Protein 3C6A (pdb70)

Structure (mmCIF, N/CA/C/O backbone):
data_3C6A
#
_entry.id   3C6A
#
_cell.length_a   52.568
_cell.length_b   125.163
_cell.length_c   37.218
_cell.angle_alpha   90.000
_cell.angle_beta   90.000
_cell.angle_gamma   90.000
#
_symmetry.space_group_name_H-M   'P 21 21 2'
#
loop_
_entity.id
_entity.type
_entity.pdbx_description
1 polymer 'Terminase large subunit'
2 non-polymer 'MAGNESIUM ION'
3 water water
#
loop_
_atom_site.group_PDB
_atom_site.id
_atom_site.type_symbol
_atom_site.label_atom_id
_atom_site.label_alt_id
_atom_site.label_comp_id
_atom_site.label_asym_id
_atom_site.label_entity_id
_atom_site.label_seq_id
_atom_site.pdbx_PDB_ins_code
_atom_site.Cartn_x
_atom_site.Cartn_y
_atom_site.Cartn_z
_atom_site.occupancy
_atom_site.B_iso_or_equiv
_atom_site.auth_seq_id
_atom_site.auth_comp_id
_atom_site.auth_asym_id
_atom_site.auth_atom_id
_atom_site.pdbx_PDB_model_num
ATOM 1 N N . GLY A 1 27 ? -50.694 -80.367 -6.819 1.00 51.17 359 GLY A N 1
ATOM 2 C CA . GLY A 1 27 ? -50.127 -81.363 -5.909 1.00 38.73 359 GLY A CA 1
ATOM 3 C C . GLY A 1 27 ? -48.598 -81.358 -5.984 1.00 30.81 359 GLY A C 1
ATOM 4 O O . GLY A 1 27 ? -47.916 -82.389 -6.159 1.00 27.04 359 GLY A O 1
ATOM 5 N N . THR A 1 28 ? -48.023 -80.171 -5.869 1.00 24.67 360 THR A N 1
ATOM 6 C CA . THR A 1 28 ? -46.587 -79.992 -5.815 1.00 19.33 360 THR A CA 1
ATOM 7 C C . THR A 1 28 ? -46.004 -80.390 -4.492 1.00 18.10 360 THR A C 1
ATOM 8 O O . THR A 1 28 ? -46.626 -80.283 -3.428 1.00 19.86 360 THR A O 1
ATOM 12 N N . LEU A 1 29 ? -44.759 -80.873 -4.533 1.00 15.79 361 LEU A N 1
ATOM 13 C CA . LEU A 1 29 ? -44.063 -81.214 -3.290 1.00 14.87 361 LEU A CA 1
ATOM 14 C C . LEU A 1 29 ? -43.996 -80.025 -2.339 1.00 15.43 361 LEU A C 1
ATOM 15 O O . LEU A 1 29 ? -44.264 -80.156 -1.133 1.00 18.22 361 LEU A O 1
ATOM 20 N N . ILE A 1 30 ? -43.585 -78.863 -2.910 1.00 16.10 362 ILE A N 1
ATOM 21 C CA . ILE A 1 30 ? -43.534 -77.629 -2.124 1.00 17.45 362 ILE A CA 1
ATOM 22 C C . ILE A 1 30 ? -44.909 -76.965 -2.202 1.00 18.08 362 ILE A C 1
ATOM 23 O O . ILE A 1 30 ? -45.487 -76.810 -3.292 1.00 21.21 362 ILE A O 1
ATOM 28 N N . ARG A 1 31 ? -45.427 -76.558 -1.038 1.00 19.44 363 ARG A N 1
ATOM 29 C CA . ARG A 1 31 ? -46.770 -75.922 -1.048 1.00 20.95 363 ARG A CA 1
ATOM 30 C C . ARG A 1 31 ? -46.801 -74.622 -1.833 1.00 20.90 363 ARG A C 1
ATOM 31 O O . ARG A 1 31 ? -45.817 -73.879 -1.964 1.00 19.58 363 ARG A O 1
ATOM 39 N N . ALA A 1 32 ? -47.989 -74.344 -2.384 1.00 21.23 364 ALA A N 1
ATOM 40 C CA . ALA A 1 32 ? -48.119 -73.180 -3.275 1.00 23.07 364 ALA A CA 1
ATOM 41 C C . ALA A 1 32 ? -47.671 -71.869 -2.645 1.00 22.30 364 ALA A C 1
ATOM 42 O O . ALA A 1 32 ? -47.032 -71.041 -3.338 1.00 23.53 364 ALA A O 1
ATOM 44 N N . THR A 1 33 ? -48.018 -71.598 -1.374 1.00 24.44 365 THR A N 1
ATOM 45 C CA . THR A 1 33 ? -47.649 -70.268 -0.865 1.00 23.68 365 THR A CA 1
ATOM 46 C C . THR A 1 33 ? -46.141 -70.143 -0.846 1.00 23.31 365 THR A C 1
ATOM 47 O O . THR A 1 33 ? -45.600 -69.093 -1.184 1.00 27.27 365 THR A O 1
ATOM 51 N N . THR A 1 34 ? -45.398 -71.186 -0.511 1.00 19.45 366 THR A N 1
ATOM 52 C CA . THR A 1 34 ? -43.941 -71.119 -0.473 1.00 18.30 366 THR A CA 1
ATOM 53 C C . THR A 1 34 ? -43.384 -70.974 -1.857 1.00 17.07 366 THR A C 1
ATOM 54 O O . THR A 1 34 ? -42.473 -70.179 -2.131 1.00 18.95 366 THR A O 1
ATOM 58 N N . LEU A 1 35 ? -43.956 -71.700 -2.826 1.00 16.98 367 LEU A N 1
ATOM 59 C CA . LEU A 1 35 ? -43.441 -71.624 -4.201 1.00 17.48 367 LEU A CA 1
ATOM 60 C C . LEU A 1 35 ? -43.605 -70.188 -4.687 1.00 17.26 367 LEU A C 1
ATOM 61 O O . LEU A 1 35 ? -42.736 -69.701 -5.408 1.00 19.87 367 LEU A O 1
ATOM 66 N N . SER A 1 36 ? -44.689 -69.544 -4.339 1.00 21.94 368 SER A N 1
ATOM 67 C CA . SER A 1 36 ? -44.973 -68.212 -4.895 1.00 25.58 368 SER A CA 1
ATOM 68 C C . SER A 1 36 ? -43.990 -67.202 -4.382 1.00 22.74 368 SER A C 1
ATOM 69 O O . SER A 1 36 ? -43.729 -66.185 -5.006 1.00 30.43 368 SER A O 1
ATOM 72 N N . ARG A 1 37 ? -43.369 -67.472 -3.230 1.00 21.37 369 ARG A N 1
ATOM 73 C CA . ARG A 1 37 ? -42.426 -66.497 -2.674 1.00 22.27 369 ARG A CA 1
ATOM 74 C C . ARG A 1 37 ? -40.985 -66.734 -3.062 1.00 19.19 369 ARG A C 1
ATOM 75 O O . ARG A 1 37 ? -40.110 -65.927 -2.760 1.00 22.62 369 ARG A O 1
ATOM 83 N N . LEU A 1 38 ? -40.707 -67.860 -3.707 1.00 16.67 370 LEU A N 1
ATOM 84 C CA . LEU A 1 38 ? -39.349 -68.070 -4.216 1.00 16.02 370 LEU A CA 1
ATOM 85 C C . LEU A 1 38 ? -38.975 -66.998 -5.214 1.00 16.30 370 LEU A C 1
ATOM 86 O O . LEU A 1 38 ? -39.817 -66.515 -5.980 1.00 18.58 370 LEU A O 1
ATOM 91 N N . SER A 1 39 ? -37.682 -66.648 -5.165 1.00 14.69 371 SER A N 1
ATOM 92 C CA . SER A 1 39 ? -37.205 -65.625 -6.113 1.00 14.51 371 SER A CA 1
ATOM 93 C C . SER A 1 39 ? -35.748 -65.935 -6.460 1.00 14.42 371 SER A C 1
ATOM 94 O O . SER A 1 39 ? -35.028 -66.568 -5.651 1.00 15.18 371 SER A O 1
ATOM 97 N N . PHE A 1 40 ? -35.354 -65.521 -7.632 1.00 13.76 372 PHE A N 1
ATOM 98 C CA . PHE A 1 40 ? -34.017 -65.835 -8.111 1.00 13.21 372 PHE A CA 1
ATOM 99 C C . PHE A 1 40 ? -33.193 -64.564 -8.339 1.00 13.06 372 PHE A C 1
ATOM 100 O O . PHE A 1 40 ? -33.698 -63.464 -8.594 1.00 16.14 372 PHE A O 1
ATOM 108 N N . ILE A 1 41 ? -31.905 -64.716 -8.227 1.00 12.77 373 ILE A N 1
ATOM 109 C CA . ILE A 1 41 ? -30.907 -63.728 -8.682 1.00 12.75 373 ILE A CA 1
ATOM 110 C C . ILE A 1 41 ? -30.449 -64.172 -10.065 1.00 11.46 373 ILE A C 1
ATOM 111 O O . ILE A 1 41 ? -30.067 -65.335 -10.231 1.00 12.07 373 ILE A O 1
ATOM 116 N N . ASP A 1 42 ? -30.588 -63.320 -11.062 1.00 12.15 374 ASP A N 1
ATOM 117 C CA . ASP A 1 42 ? -30.371 -63.731 -12.439 1.00 12.29 374 ASP A CA 1
ATOM 118 C C . ASP A 1 42 ? -28.913 -63.567 -12.835 1.00 11.35 374 ASP A C 1
ATOM 119 O O . ASP A 1 42 ? -28.479 -62.589 -13.383 1.00 15.90 374 ASP A O 1
ATOM 124 N N . VAL A 1 43 ? -28.138 -64.598 -12.487 1.00 12.68 375 VAL A N 1
ATOM 125 C CA . VAL A 1 43 ? -26.711 -64.581 -12.782 1.00 12.67 375 VAL A CA 1
ATOM 126 C C . VAL A 1 43 ? -26.455 -65.137 -14.187 1.00 12.41 375 VAL A C 1
ATOM 127 O O . VAL A 1 43 ? -27.187 -66.011 -14.653 1.00 13.87 375 VAL A O 1
ATOM 131 N N . VAL A 1 44 ? -25.395 -64.637 -14.807 1.00 13.34 376 VAL A N 1
ATOM 132 C CA . VAL A 1 44 ? -24.903 -65.134 -16.109 1.00 15.99 376 VAL A CA 1
ATOM 133 C C . VAL A 1 44 ? -24.503 -66.581 -15.932 1.00 17.07 376 VAL A C 1
ATOM 134 O O . VAL A 1 44 ? -24.007 -67.003 -14.891 1.00 19.92 376 VAL A O 1
ATOM 138 N N . ASN A 1 45 ? -24.782 -67.348 -16.961 1.00 22.76 377 ASN A N 1
ATOM 139 C CA . ASN A 1 45 ? -24.465 -68.748 -17.146 1.00 22.25 377 ASN A CA 1
ATOM 140 C C . ASN A 1 45 ? -22.993 -68.788 -17.647 1.00 21.05 377 ASN A C 1
ATOM 141 O O . ASN A 1 45 ? -22.629 -68.343 -18.691 1.00 23.13 377 ASN A O 1
ATOM 146 N N . ASP A 1 46 ? -22.009 -69.270 -16.885 1.00 19.83 378 ASP A N 1
ATOM 147 C CA . ASP A 1 46 ? -20.638 -69.503 -17.341 1.00 25.16 378 ASP A CA 1
ATOM 148 C C . ASP A 1 46 ? -20.397 -70.973 -17.758 1.00 21.70 378 ASP A C 1
ATOM 149 O O . ASP A 1 46 ? -19.953 -71.846 -16.987 1.00 20.23 378 ASP A O 1
ATOM 154 N N . ASN A 1 47 ? -20.825 -71.250 -18.972 1.00 20.77 379 ASN A N 1
ATOM 155 C CA . ASN A 1 47 ? -20.736 -72.606 -19.502 1.00 21.11 379 ASN A CA 1
ATOM 156 C C . ASN A 1 47 ? -21.325 -73.657 -18.567 1.00 18.27 379 ASN A C 1
ATOM 157 O O . ASN A 1 47 ? -20.715 -74.714 -18.427 1.00 22.66 379 ASN A O 1
ATOM 162 N N . GLY A 1 48 ? -22.448 -73.324 -17.935 1.00 13.87 380 GLY A N 1
ATOM 163 C CA . GLY A 1 48 ? -23.158 -74.202 -17.051 1.00 13.59 380 GLY A CA 1
ATOM 164 C C . GLY A 1 48 ? -22.995 -73.877 -15.594 1.00 11.02 380 GLY A C 1
ATOM 165 O O . GLY A 1 48 ? -23.742 -74.391 -14.756 1.00 10.89 380 GLY A O 1
ATOM 166 N N . PHE A 1 49 ? -22.028 -73.012 -15.242 1.00 11.31 381 PHE A N 1
ATOM 167 C CA . PHE A 1 49 ? -21.758 -72.714 -13.847 1.00 10.71 381 PHE A CA 1
ATOM 168 C C . PHE A 1 49 ? -22.426 -71.403 -13.458 1.00 10.13 381 PHE A C 1
ATOM 169 O O . PHE A 1 49 ? -22.176 -70.342 -14.091 1.00 12.78 381 PHE A O 1
ATOM 177 N N . TYR A 1 50 ? -23.282 -71.428 -12.456 1.00 9.83 382 TYR A N 1
ATOM 178 C CA . TYR A 1 50 ? -24.032 -70.287 -11.951 1.00 10.82 382 TYR A CA 1
ATOM 179 C C . TYR A 1 50 ? -23.524 -69.991 -10.544 1.00 10.32 382 TYR A C 1
ATOM 180 O O . TYR A 1 50 ? -23.700 -70.835 -9.630 1.00 12.39 382 TYR A O 1
ATOM 189 N N . GLN A 1 51 ? -22.931 -68.831 -10.304 1.00 10.58 383 GLN A N 1
ATOM 190 C CA . GLN A 1 51 ? -22.311 -68.557 -8.992 1.00 10.41 383 GLN A CA 1
ATOM 191 C C . GLN A 1 51 ? -23.035 -67.425 -8.306 1.00 10.24 383 GLN A C 1
ATOM 192 O O . GLN A 1 51 ? -23.127 -66.297 -8.820 1.00 12.02 383 GLN A O 1
ATOM 198 N N . PHE A 1 52 ? -23.588 -67.726 -7.129 1.00 10.38 384 PHE A N 1
ATOM 199 C CA . PHE A 1 52 ? -24.403 -66.753 -6.368 1.00 10.16 384 PHE A CA 1
ATOM 200 C C . PHE A 1 52 ? -23.607 -66.150 -5.233 1.00 10.85 384 PHE A C 1
ATOM 201 O O . PHE A 1 52 ? -23.840 -64.991 -4.890 1.00 13.29 384 PHE A O 1
ATOM 209 N N . GLU A 1 53 ? -22.681 -66.893 -4.643 1.00 11.74 385 GLU A N 1
ATOM 210 C CA . GLU A 1 53 ? -21.785 -66.349 -3.613 1.00 12.48 385 GLU A CA 1
ATOM 211 C C . GLU A 1 53 ? -20.408 -66.963 -3.894 1.00 12.69 385 GLU A C 1
ATOM 212 O O . GLU A 1 53 ? -20.349 -68.195 -4.131 1.00 13.74 385 GLU A O 1
ATOM 218 N N . LYS A 1 54 ? -19.387 -66.155 -3.840 1.00 13.16 386 LYS A N 1
ATOM 219 C CA . LYS A 1 54 ? -18.000 -66.684 -3.863 1.00 14.71 386 LYS A CA 1
ATOM 220 C C . LYS A 1 54 ? -17.728 -67.510 -2.617 1.00 12.85 386 LYS A C 1
ATOM 221 O O . LYS A 1 54 ? -18.323 -67.262 -1.559 1.00 14.48 386 LYS A O 1
ATOM 227 N N . PRO A 1 55 ? -16.768 -68.430 -2.701 1.00 12.78 387 PRO A N 1
ATOM 228 C CA . PRO A 1 55 ? -16.335 -69.135 -1.481 1.00 14.21 387 PRO A CA 1
ATOM 229 C C . PRO A 1 55 ? -15.799 -68.115 -0.478 1.00 14.87 387 PRO A C 1
ATOM 230 O O . PRO A 1 55 ? -15.151 -67.098 -0.874 1.00 16.87 387 PRO A O 1
ATOM 234 N N . LYS A 1 56 ? -16.038 -68.383 0.808 1.00 16.26 388 LYS A N 1
ATOM 235 C CA . LYS A 1 56 ? -15.555 -67.490 1.842 1.00 18.10 388 LYS A CA 1
ATOM 236 C C . LYS A 1 56 ? -14.816 -68.300 2.887 1.00 17.90 388 LYS A C 1
ATOM 237 O O . LYS A 1 56 ? -15.228 -69.419 3.235 1.00 17.07 388 LYS A O 1
ATOM 243 N N . GLU A 1 57 ? -13.739 -67.662 3.384 1.00 24.70 389 GLU A N 1
ATOM 244 C CA . GLU A 1 57 ? -12.948 -68.316 4.417 1.00 23.28 389 GLU A CA 1
ATOM 245 C C . GLU A 1 57 ? -13.778 -68.748 5.617 1.00 21.75 389 GLU A C 1
ATOM 246 O O . GLU A 1 57 ? -14.587 -67.946 6.113 1.00 24.83 389 GLU A O 1
ATOM 252 N N . GLY A 1 58 ? -13.576 -69.940 6.128 1.00 20.91 390 GLY A N 1
ATOM 253 C CA . GLY A 1 58 ? -14.253 -70.384 7.347 1.00 22.41 390 GLY A CA 1
ATOM 254 C C . GLY A 1 58 ? -15.616 -70.968 7.103 1.00 20.49 390 GLY A C 1
ATOM 255 O O . GLY A 1 58 ? -16.196 -71.581 8.020 1.00 30.21 390 GLY A O 1
ATOM 256 N N . ARG A 1 59 ? -16.192 -70.845 5.937 1.00 15.60 391 ARG A N 1
ATOM 257 C CA . ARG A 1 59 ? -17.491 -71.440 5.640 1.00 14.76 391 ARG A CA 1
ATOM 258 C C . ARG A 1 59 ? -17.313 -72.888 5.196 1.00 12.41 391 ARG A C 1
ATOM 259 O O . ARG A 1 59 ? -16.283 -73.249 4.636 1.00 14.31 391 ARG A O 1
ATOM 267 N N . LYS A 1 60 ? -18.323 -73.669 5.457 1.00 11.78 392 LYS A N 1
ATOM 268 C CA . LYS A 1 60 ? -18.346 -75.087 5.127 1.00 12.71 392 LYS A CA 1
ATOM 269 C C . LYS A 1 60 ? -19.490 -75.363 4.148 1.00 10.68 392 LYS A C 1
ATOM 270 O O . LYS A 1 60 ? -20.610 -74.901 4.360 1.00 12.76 392 LYS A O 1
ATOM 276 N N . TYR A 1 61 ? -19.159 -76.129 3.095 1.00 10.14 393 TYR A N 1
ATOM 277 C CA . TYR A 1 61 ? -20.117 -76.355 2.030 1.00 10.02 393 TYR A CA 1
ATOM 278 C C . TYR A 1 61 ? -20.319 -77.865 1.851 1.00 9.75 393 TYR A C 1
ATOM 279 O O . TYR A 1 61 ? -19.568 -78.673 2.386 1.00 10.30 393 TYR A O 1
ATOM 288 N N . VAL A 1 62 ? -21.332 -78.215 1.047 1.00 9.53 394 VAL A N 1
ATOM 289 C CA . VAL A 1 62 ? -21.433 -79.605 0.563 1.00 8.98 394 VAL A CA 1
ATOM 290 C C . VAL A 1 62 ? -21.967 -79.484 -0.863 1.00 8.30 394 VAL A C 1
ATOM 291 O O . VAL A 1 62 ? -22.762 -78.579 -1.174 1.00 9.60 394 VAL A O 1
ATOM 295 N N . ALA A 1 63 ? -21.550 -80.445 -1.696 1.00 8.56 395 ALA A N 1
ATOM 296 C CA . ALA A 1 63 ? -22.069 -80.497 -3.068 1.00 8.29 395 ALA A CA 1
ATOM 297 C C . ALA A 1 63 ? -22.760 -81.814 -3.276 1.00 7.83 395 ALA A C 1
ATOM 298 O O . ALA A 1 63 ? -22.291 -82.873 -2.816 1.00 9.60 395 ALA A O 1
ATOM 300 N N . THR A 1 64 ? -23.876 -81.790 -4.007 1.0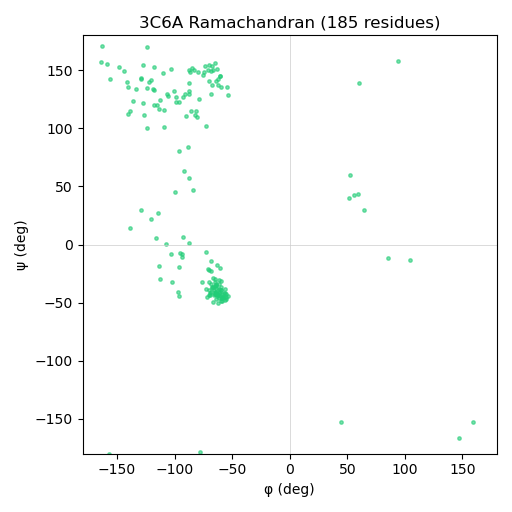0 7.76 396 THR A N 1
ATOM 301 C CA . THR A 1 64 ? -24.598 -83.003 -4.364 1.00 7.78 396 THR A CA 1
ATOM 302 C C . THR A 1 64 ? -24.695 -83.093 -5.864 1.00 7.59 396 THR A C 1
ATOM 303 O O . THR A 1 64 ? -24.905 -82.062 -6.545 1.00 9.25 396 THR A O 1
ATOM 307 N N . LEU A 1 65 ? -24.535 -84.296 -6.408 1.00 8.35 397 LEU A N 1
ATOM 308 C CA . LEU A 1 65 ? -24.474 -84.460 -7.855 1.00 8.59 397 LEU A CA 1
ATOM 309 C C . LEU A 1 65 ? -25.458 -85.507 -8.345 1.00 8.52 397 LEU A C 1
ATOM 310 O O . LEU A 1 65 ? -25.397 -86.678 -7.962 1.00 9.39 397 LEU A O 1
ATOM 315 N N . ASP A 1 66 ? -26.345 -85.047 -9.240 1.00 9.11 398 ASP A N 1
ATOM 316 C CA . ASP A 1 66 ? -27.265 -85.906 -9.979 1.00 10.01 398 ASP A CA 1
ATOM 317 C C . ASP A 1 66 ? -26.808 -85.927 -11.415 1.00 9.86 398 ASP A C 1
ATOM 318 O O . ASP A 1 66 ? -27.051 -84.969 -12.159 1.00 11.85 398 ASP A O 1
ATOM 323 N N . CYS A 1 67 ? -26.121 -86.974 -11.846 1.00 12.54 399 CYS A N 1
ATOM 324 C CA . CYS A 1 67 ? -25.615 -87.072 -13.201 1.00 12.67 399 CYS A CA 1
ATOM 325 C C . CYS A 1 67 ? -26.740 -87.578 -14.121 1.00 14.14 399 CYS A C 1
ATOM 326 O O . CYS A 1 67 ? -27.576 -88.394 -13.749 1.00 16.08 399 CYS A O 1
ATOM 329 N N . SER A 1 68 ? -26.657 -87.144 -15.352 1.00 16.35 400 SER A N 1
ATOM 330 C CA . SER A 1 68 ? -27.535 -87.704 -16.368 1.00 19.05 400 SER A CA 1
ATOM 331 C C . SER A 1 68 ? -27.096 -89.115 -16.668 1.00 18.11 400 SER A C 1
ATOM 332 O O . SER A 1 68 ? -25.936 -89.454 -16.569 1.00 21.06 400 SER A O 1
ATOM 335 N N . GLU A 1 69 ? -28.052 -89.946 -17.045 1.00 22.35 401 GLU A N 1
ATOM 336 C CA . GLU A 1 69 ? -27.628 -91.264 -17.536 1.00 34.67 401 GLU A CA 1
ATOM 337 C C . GLU A 1 69 ? -28.262 -91.508 -18.895 1.00 36.84 401 GLU A C 1
ATOM 338 O O . GLU A 1 69 ? -29.326 -90.991 -19.198 1.00 40.65 401 GLU A O 1
ATOM 344 N N . GLY A 1 70 ? -27.560 -92.351 -19.634 1.00 37.93 402 GLY A N 1
ATOM 345 C CA . GLY A 1 70 ? -27.933 -92.870 -20.901 1.00 35.39 402 GLY A CA 1
ATOM 346 C C . GLY A 1 70 ? -28.489 -91.778 -21.788 1.00 36.20 402 GLY A C 1
ATOM 347 O O . GLY A 1 70 ? -28.197 -90.593 -21.727 1.00 34.20 402 GLY A O 1
ATOM 348 N N . ARG A 1 71 ? -29.359 -92.210 -22.698 1.00 33.01 403 ARG A N 1
ATOM 349 C CA . ARG A 1 71 ? -29.918 -91.306 -23.669 1.00 23.99 403 ARG A CA 1
ATOM 350 C C . ARG A 1 71 ? -31.172 -90.583 -23.192 1.00 27.37 403 ARG A C 1
ATOM 351 O O . ARG A 1 71 ? -32.101 -91.176 -22.599 1.00 30.43 403 ARG A O 1
ATOM 359 N N . GLY A 1 72 ? -31.286 -89.294 -23.498 1.00 25.77 404 GLY A N 1
ATOM 360 C CA . GLY A 1 72 ? -32.528 -88.592 -23.196 1.00 24.55 404 GLY A CA 1
ATOM 361 C C . GLY A 1 72 ? -32.188 -87.157 -22.853 1.00 32.13 404 GLY A C 1
ATOM 362 O O . GLY A 1 72 ? -31.107 -86.619 -23.030 1.00 31.14 404 GLY A O 1
ATOM 363 N N . GLN A 1 73 ? -33.240 -86.582 -22.308 1.00 35.74 405 GLN A N 1
ATOM 364 C CA . GLN A 1 73 ? -33.285 -85.153 -22.160 1.00 40.87 405 GLN A CA 1
ATOM 365 C C . GLN A 1 73 ? -32.937 -84.768 -20.773 1.00 34.29 405 GLN A C 1
ATOM 366 O O . GLN A 1 73 ? -33.564 -83.914 -20.126 1.00 52.01 405 GLN A O 1
ATOM 372 N N . ASP A 1 74 ? -31.863 -85.344 -20.151 1.00 24.56 406 ASP A N 1
ATOM 373 C CA A ASP A 1 74 ? -31.630 -84.875 -18.803 0.80 19.97 406 ASP A CA 1
ATOM 374 C CA B ASP A 1 74 ? -31.669 -84.784 -18.813 0.20 20.14 406 ASP A CA 1
ATOM 375 C C . ASP A 1 74 ? -30.293 -84.153 -18.730 1.00 17.00 406 ASP A C 1
ATOM 376 O O . ASP A 1 74 ? -29.415 -84.287 -19.547 1.00 24.22 406 ASP A O 1
ATOM 385 N N . TYR A 1 75 ? -30.138 -83.361 -17.661 1.00 14.71 407 TYR A N 1
ATOM 386 C CA . TYR A 1 75 ? -28.953 -82.571 -17.362 1.00 13.73 407 TYR A CA 1
ATOM 387 C C . TYR A 1 75 ? -28.196 -83.118 -16.161 1.00 12.88 407 TYR A C 1
ATOM 388 O O . TYR A 1 75 ? -28.822 -83.605 -15.206 1.00 16.78 407 TYR A O 1
ATOM 397 N N . HIS A 1 76 ? -26.851 -82.970 -16.176 1.00 11.32 408 HIS A N 1
ATOM 398 C CA . HIS A 1 76 ? -26.101 -83.087 -14.932 1.00 11.05 408 HIS A CA 1
ATOM 399 C C . HIS A 1 76 ? -26.400 -81.888 -14.040 1.00 9.95 408 HIS A C 1
ATOM 400 O O . HIS A 1 76 ? -26.526 -80.769 -14.542 1.00 11.31 408 HIS A O 1
ATOM 407 N N . ALA A 1 77 ? -26.534 -82.128 -12.734 1.00 9.70 409 ALA A N 1
ATOM 408 C CA . ALA A 1 77 ? -26.853 -81.023 -11.795 1.00 8.90 409 ALA A CA 1
ATOM 409 C C . ALA A 1 77 ? -26.015 -81.197 -10.534 1.00 8.49 409 ALA A C 1
ATOM 410 O O . ALA A 1 77 ? -26.219 -82.168 -9.778 1.00 10.42 409 ALA A O 1
ATOM 412 N N . LEU A 1 78 ? -25.116 -80.234 -10.316 1.00 8.31 410 LEU A N 1
ATOM 413 C CA . LEU A 1 78 ? -24.304 -80.165 -9.098 1.00 8.69 410 LEU A CA 1
ATOM 414 C C . LEU A 1 78 ? -24.790 -78.993 -8.285 1.00 9.11 410 LEU A C 1
ATOM 415 O O . LEU A 1 78 ? -24.729 -77.836 -8.745 1.00 12.01 410 LEU A O 1
ATOM 420 N N . GLN A 1 79 ? -25.329 -79.242 -7.113 1.00 8.32 411 GLN A N 1
ATOM 421 C CA . GLN A 1 79 ? -25.784 -78.168 -6.213 1.00 8.32 411 GLN A CA 1
ATOM 422 C C . GLN A 1 79 ? -24.721 -77.955 -5.144 1.00 8.10 411 GLN A C 1
ATOM 423 O O . GLN A 1 79 ? -24.251 -78.948 -4.540 1.00 9.85 411 GLN A O 1
ATOM 429 N N . ILE A 1 80 ? -24.334 -76.711 -4.903 1.00 7.89 412 ILE A N 1
ATOM 430 C CA . ILE A 1 80 ? -23.335 -76.429 -3.845 1.00 8.40 412 ILE A CA 1
ATOM 431 C C . ILE A 1 80 ? -24.023 -75.548 -2.808 1.00 8.27 412 ILE A C 1
ATOM 432 O O . ILE A 1 80 ? -24.515 -74.452 -3.107 1.00 8.70 412 ILE A O 1
ATOM 437 N N . ILE A 1 81 ? -24.072 -76.073 -1.588 1.00 8.40 413 ILE A N 1
ATOM 438 C CA . ILE A 1 81 ? -24.826 -75.488 -0.485 1.00 9.28 413 ILE A CA 1
ATOM 439 C C . ILE A 1 81 ? -23.891 -75.098 0.636 1.00 8.73 413 ILE A C 1
ATOM 440 O O . ILE A 1 81 ? -23.049 -75.909 1.059 1.00 9.82 413 ILE A O 1
ATOM 445 N N . ASP A 1 82 ? -24.043 -73.877 1.165 1.00 9.68 414 ASP A N 1
ATOM 446 C CA . ASP A 1 82 ? -23.344 -73.455 2.373 1.00 10.02 414 ASP A CA 1
ATOM 447 C C . ASP A 1 82 ? -24.101 -73.993 3.601 1.00 9.72 414 ASP A C 1
ATOM 448 O O . ASP A 1 82 ? -25.260 -73.584 3.802 1.00 10.94 414 ASP A O 1
ATOM 453 N N . ILE A 1 83 ? -23.435 -74.869 4.320 1.00 10.21 415 ILE A N 1
ATOM 454 C CA . ILE A 1 83 ? -24.051 -75.542 5.486 1.00 10.72 415 ILE A CA 1
ATOM 455 C C . ILE A 1 83 ? -23.336 -75.116 6.776 1.00 10.76 415 ILE A C 1
ATOM 456 O O . ILE A 1 83 ? -23.376 -75.794 7.795 1.00 12.71 415 ILE A O 1
ATOM 461 N N . THR A 1 84 ? -22.753 -73.924 6.772 1.00 11.48 416 THR A N 1
ATOM 462 C CA . THR A 1 84 ? -22.078 -73.441 7.988 1.00 12.62 416 THR A CA 1
ATOM 463 C C . THR A 1 84 ? -23.070 -73.254 9.113 1.00 13.00 416 THR A C 1
ATOM 464 O O . THR A 1 84 ? -22.765 -73.592 10.257 1.00 15.65 416 THR A O 1
ATOM 468 N N . GLU A 1 85 ? -24.237 -72.696 8.809 1.00 14.39 417 GLU A N 1
ATOM 469 C CA . GLU A 1 85 ? -25.264 -72.469 9.854 1.00 15.53 417 GLU A CA 1
ATOM 470 C C . GLU A 1 85 ? -26.587 -72.231 9.125 1.00 14.45 417 GLU A C 1
ATOM 471 O O . GLU A 1 85 ? -26.624 -72.092 7.901 1.00 18.29 417 GLU A O 1
ATOM 477 N N . PHE A 1 86 ? -27.695 -72.194 9.851 1.00 16.80 418 PHE A N 1
ATOM 478 C CA . PHE A 1 86 ? -28.971 -71.899 9.196 1.00 17.00 418 PHE A CA 1
ATOM 479 C C . PHE A 1 86 ? -29.065 -70.405 8.987 1.00 16.35 418 PHE A C 1
ATOM 480 O O . PHE A 1 86 ? -28.585 -69.612 9.822 1.00 20.73 418 PHE A O 1
ATOM 488 N N . PRO A 1 87 ? -29.743 -69.952 7.920 1.00 16.89 419 PRO A N 1
ATOM 489 C CA . PRO A 1 87 ? -30.256 -70.842 6.855 1.00 14.49 419 PRO A CA 1
ATOM 490 C C . PRO A 1 87 ? -29.129 -71.309 5.945 1.00 12.63 419 PRO A C 1
ATOM 491 O O . PRO A 1 87 ? -28.169 -70.575 5.653 1.00 14.27 419 PRO A O 1
ATOM 495 N N . TYR A 1 88 ? -29.272 -72.540 5.467 1.00 12.32 420 TYR A N 1
ATOM 496 C CA . TYR A 1 88 ? -28.356 -73.004 4.422 1.00 11.86 420 TYR A CA 1
ATOM 497 C C . TYR A 1 88 ? -28.604 -72.230 3.144 1.00 10.81 420 TYR A C 1
ATOM 498 O O . TYR A 1 88 ? -29.751 -71.753 2.903 1.00 12.59 420 TYR A O 1
ATOM 507 N N . LYS A 1 89 ? -27.603 -72.101 2.283 1.00 11.15 421 LYS A N 1
ATOM 508 C CA . LYS A 1 89 ? -27.759 -71.253 1.093 1.00 11.81 421 LYS A CA 1
ATOM 509 C C . LYS A 1 89 ? -27.246 -71.968 -0.154 1.00 10.10 421 LYS A C 1
ATOM 510 O O . LYS A 1 89 ? -26.133 -72.496 -0.140 1.00 10.52 421 LYS A O 1
ATOM 516 N N . GLN A 1 90 ? -28.014 -71.927 -1.218 1.00 10.58 422 GLN A N 1
ATOM 517 C CA . GLN A 1 90 ? -27.534 -72.374 -2.546 1.00 9.71 422 GLN A CA 1
ATOM 518 C C . GLN A 1 90 ? -26.548 -71.352 -3.085 1.00 9.66 422 GLN A C 1
ATOM 519 O O . GLN A 1 90 ? -26.973 -70.280 -3.546 1.00 12.49 422 GLN A O 1
ATOM 525 N N . VAL A 1 91 ? -25.253 -71.624 -3.008 1.00 9.22 423 VAL A N 1
ATOM 526 C CA . VAL A 1 91 ? -24.256 -70.640 -3.395 1.00 9.50 423 VAL A CA 1
ATOM 527 C C . VAL A 1 91 ? -23.752 -70.817 -4.826 1.00 9.13 423 VAL A C 1
ATOM 528 O O . VAL A 1 91 ? -23.215 -69.839 -5.387 1.00 9.85 423 VAL A O 1
ATOM 532 N N . ALA A 1 92 ? -23.925 -71.995 -5.417 1.00 9.04 424 ALA A N 1
ATOM 533 C CA . ALA A 1 92 ? -23.510 -72.169 -6.810 1.00 9.27 424 ALA A CA 1
ATOM 534 C C . ALA A 1 92 ? -24.172 -73.424 -7.321 1.00 8.41 424 ALA A C 1
ATOM 535 O O . ALA A 1 92 ? -24.564 -74.341 -6.556 1.00 9.47 424 ALA A O 1
ATOM 537 N N . VAL A 1 93 ? -24.306 -73.503 -8.654 1.00 8.97 425 VAL A N 1
ATOM 538 C CA . VAL A 1 93 ? -24.879 -74.652 -9.331 1.00 9.29 425 VAL A CA 1
ATOM 539 C C . VAL A 1 93 ? -24.108 -74.903 -10.604 1.00 8.72 425 VAL A C 1
ATOM 540 O O . VAL A 1 93 ? -23.786 -73.928 -11.308 1.00 11.08 425 VAL A O 1
ATOM 544 N N . TYR A 1 94 ? -23.856 -76.157 -10.920 1.00 8.89 426 TYR A N 1
ATOM 545 C CA . TYR A 1 94 ? -23.381 -76.525 -12.276 1.00 8.87 426 TYR A CA 1
ATOM 546 C C . TYR A 1 94 ? -24.489 -77.322 -12.928 1.00 8.58 426 TYR A C 1
ATOM 547 O O . TYR A 1 94 ? -24.937 -78.324 -12.366 1.00 10.42 426 TYR A O 1
ATOM 556 N N . HIS A 1 95 ? -24.936 -76.895 -14.077 1.00 9.00 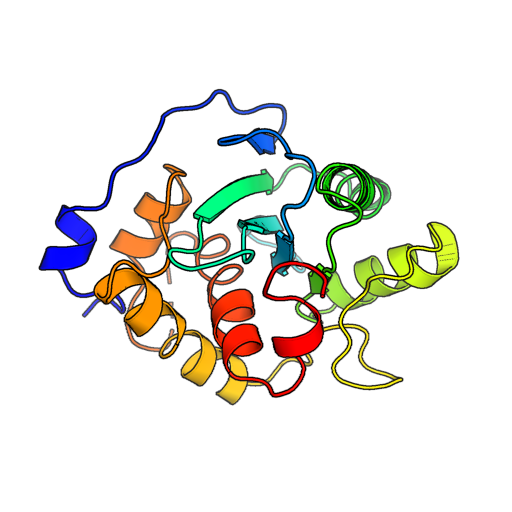427 HIS A N 1
ATOM 557 C CA . HIS A 1 95 ? -26.110 -77.462 -14.750 1.00 9.65 427 HIS A CA 1
ATOM 558 C C . HIS A 1 95 ? -25.839 -77.531 -16.212 1.00 10.58 427 HIS A C 1
ATOM 559 O O . HIS A 1 95 ? -25.688 -76.487 -16.852 1.00 12.38 427 HIS A O 1
ATOM 566 N N . SER A 1 96 ? -25.719 -78.729 -16.796 1.00 10.63 428 SER A N 1
ATOM 567 C CA . SER A 1 96 ? -25.318 -78.855 -18.192 1.00 11.28 428 SER A CA 1
ATOM 568 C C . SER A 1 96 ? -25.797 -80.151 -18.792 1.00 12.04 428 SER A C 1
ATOM 569 O O . SER A 1 96 ? -25.759 -81.205 -18.131 1.00 13.16 428 SER A O 1
ATOM 572 N N . ASN A 1 97 ? -26.203 -80.076 -20.070 1.00 12.74 429 ASN A N 1
ATOM 573 C CA . ASN A 1 97 ? -26.369 -81.338 -20.831 1.00 15.44 429 ASN A CA 1
ATOM 574 C C . ASN A 1 97 ? -25.447 -81.308 -22.038 1.00 14.90 429 ASN A C 1
ATOM 575 O O . ASN A 1 97 ? -25.651 -82.064 -22.994 1.00 18.52 429 ASN A O 1
ATOM 580 N N . THR A 1 98 ? -24.390 -80.496 -22.015 1.00 14.31 430 THR A N 1
ATOM 581 C CA . THR A 1 98 ? -23.425 -80.463 -23.115 1.00 14.79 430 THR A CA 1
ATOM 582 C C . THR A 1 98 ? -21.992 -80.610 -22.609 1.00 15.53 430 THR A C 1
ATOM 583 O O . THR A 1 98 ? -21.019 -80.175 -23.224 1.00 17.59 430 THR A O 1
ATOM 587 N N . THR A 1 99 ? -21.854 -81.339 -21.483 1.00 15.74 431 THR A N 1
ATOM 588 C CA . THR A 1 99 ? -20.518 -81.576 -20.963 1.00 16.05 431 THR A CA 1
ATOM 589 C C . THR A 1 99 ? -19.934 -82.855 -21.528 1.00 17.83 431 THR A C 1
ATOM 590 O O . THR A 1 99 ? -20.607 -83.830 -21.416 1.00 23.31 431 THR A O 1
ATOM 594 N N . SER A 1 100 ? -18.717 -82.778 -22.061 1.00 22.95 432 SER A N 1
ATOM 595 C CA . SER A 1 100 ? -18.048 -83.992 -22.571 1.00 28.36 432 SER A CA 1
ATOM 596 C C . SER A 1 100 ? -17.901 -84.995 -21.440 1.00 26.70 432 SER A C 1
ATOM 597 O O . SER A 1 100 ? -17.560 -84.699 -20.289 1.00 31.38 432 SER A O 1
ATOM 600 N N . HIS A 1 101 ? -18.183 -86.276 -21.657 1.00 33.82 433 HIS A N 1
ATOM 601 C CA . HIS A 1 101 ? -18.069 -87.237 -20.535 1.00 30.90 433 HIS A CA 1
ATOM 602 C C . HIS A 1 101 ? -16.674 -87.337 -19.982 1.00 28.60 433 HIS A C 1
ATOM 603 O O . HIS A 1 101 ? -16.445 -87.517 -18.780 1.00 26.38 433 HIS A O 1
ATOM 610 N N . PHE A 1 102 ? -15.677 -87.193 -20.855 1.00 27.88 434 PHE A N 1
ATOM 611 C CA . PHE A 1 102 ? -14.289 -87.296 -20.438 1.00 26.50 434 PHE A CA 1
ATOM 612 C C . PHE A 1 102 ? -13.912 -86.235 -19.421 1.00 23.30 434 PHE A C 1
ATOM 613 O O . PHE A 1 102 ? -13.029 -86.488 -18.609 1.00 24.55 434 PHE A O 1
ATOM 621 N N . ILE A 1 103 ? -14.571 -85.064 -19.517 1.00 20.84 435 ILE A N 1
ATOM 622 C CA . ILE A 1 103 ? -14.141 -83.937 -18.687 1.00 20.34 435 ILE A CA 1
ATOM 623 C C . ILE A 1 103 ? -15.061 -83.720 -17.494 1.00 15.57 435 ILE A C 1
ATOM 624 O O . ILE A 1 103 ? -14.700 -82.931 -16.611 1.00 15.46 435 ILE A O 1
ATOM 629 N N . LEU A 1 104 ? -16.212 -84.385 -17.363 1.00 14.90 436 LEU A N 1
ATOM 630 C CA . LEU A 1 104 ? -17.065 -84.099 -16.198 1.00 14.99 436 LEU A CA 1
ATOM 631 C C . LEU A 1 104 ? -16.381 -84.276 -14.862 1.00 12.56 436 LEU A C 1
ATOM 632 O O . LEU A 1 104 ? -16.543 -83.397 -13.998 1.00 12.90 436 LEU A O 1
ATOM 637 N N . PRO A 1 105 ? -15.569 -85.308 -14.625 1.00 12.74 437 PRO A N 1
ATOM 638 C CA . PRO A 1 105 ? -14.901 -85.360 -13.289 1.00 12.50 437 PRO A CA 1
ATOM 639 C C . PRO A 1 105 ? -14.026 -84.141 -13.026 1.00 12.56 437 PRO A C 1
ATOM 640 O O . PRO A 1 105 ? -13.983 -83.646 -11.872 1.00 12.78 437 PRO A O 1
ATOM 644 N N . ASP A 1 106 ? -13.309 -83.645 -14.055 1.00 12.97 438 ASP A N 1
ATOM 645 C CA . ASP A 1 106 ? -12.427 -82.493 -13.843 1.00 13.43 438 ASP A CA 1
ATOM 646 C C . ASP A 1 106 ? -13.216 -81.239 -13.560 1.00 12.43 438 ASP A C 1
ATOM 647 O O . ASP A 1 106 ? -12.789 -80.406 -12.746 1.00 12.73 438 ASP A O 1
ATOM 652 N N . ILE A 1 107 ? -14.391 -81.089 -14.159 1.00 12.11 439 ILE A 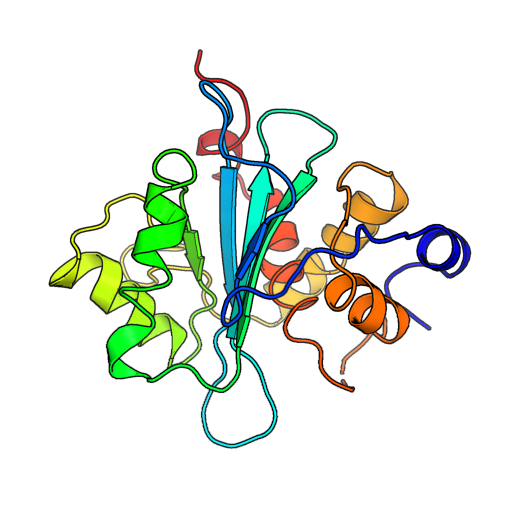N 1
ATOM 653 C CA A ILE A 1 107 ? -15.232 -79.924 -13.868 0.50 11.41 439 ILE A CA 1
ATOM 654 C CA B ILE A 1 107 ? -15.242 -79.921 -13.884 0.50 11.91 439 ILE A CA 1
ATOM 655 C C . ILE A 1 107 ? -15.765 -79.958 -12.455 1.00 11.32 439 ILE A C 1
ATOM 656 O O . ILE A 1 107 ? -15.707 -78.961 -11.715 1.00 12.20 439 ILE A O 1
ATOM 665 N N . VAL A 1 108 ? -16.271 -81.154 -12.064 1.00 10.57 440 VAL A N 1
ATOM 666 C CA . VAL A 1 108 ? -16.745 -81.261 -10.666 1.00 10.76 440 VAL A CA 1
ATOM 667 C C . VAL A 1 108 ? -15.601 -80.966 -9.698 1.00 10.73 440 VAL A C 1
ATOM 668 O O . VAL A 1 108 ? -15.772 -80.201 -8.764 1.00 11.20 440 VAL A O 1
ATOM 672 N N . PHE A 1 109 ? -14.441 -81.612 -9.934 1.00 10.80 441 PHE A N 1
ATOM 673 C CA . PHE A 1 109 ? -13.294 -81.377 -9.053 1.00 10.98 441 PHE A CA 1
ATOM 674 C C . PHE A 1 109 ? -12.951 -79.910 -8.909 1.00 11.41 441 PHE A C 1
ATOM 675 O O . PHE A 1 109 ? -12.674 -79.409 -7.831 1.00 11.69 441 PHE A O 1
ATOM 683 N N . LYS A 1 110 ? -12.945 -79.156 -10.027 1.00 11.64 442 LYS A N 1
ATOM 684 C CA . LYS A 1 110 ? -12.640 -77.737 -10.006 1.00 11.85 442 LYS A CA 1
ATOM 685 C C . LYS A 1 110 ? -13.548 -76.992 -9.035 1.00 11.42 442 LYS A C 1
ATOM 686 O O . LYS A 1 110 ? -13.107 -76.170 -8.223 1.00 12.18 442 LYS A O 1
ATOM 692 N N . TYR A 1 111 ? -14.861 -77.265 -9.089 1.00 10.82 443 TYR A N 1
ATOM 693 C CA . TYR A 1 111 ? -15.797 -76.529 -8.223 1.00 10.98 443 TYR A CA 1
ATOM 694 C C . TYR A 1 111 ? -15.738 -77.030 -6.776 1.00 10.48 443 TYR A C 1
ATOM 695 O O . TYR A 1 111 ? -15.949 -76.229 -5.852 1.00 12.00 443 TYR A O 1
ATOM 704 N N . LEU A 1 112 ? -15.465 -78.323 -6.570 1.00 10.71 444 LEU A N 1
ATOM 705 C CA . LEU A 1 112 ? -15.307 -78.781 -5.163 1.00 10.89 444 LEU A CA 1
ATOM 706 C C . LEU A 1 112 ? -14.096 -78.093 -4.540 1.00 11.03 444 LEU A C 1
ATOM 707 O O . LEU A 1 112 ? -14.119 -77.622 -3.410 1.00 11.42 444 LEU A O 1
ATOM 712 N N . MET A 1 113 ? -12.981 -78.090 -5.288 1.00 11.72 445 MET A N 1
ATOM 713 C CA . MET A 1 113 ? -11.784 -77.429 -4.720 1.00 12.95 445 MET A CA 1
ATOM 714 C C . MET A 1 113 ? -12.062 -75.990 -4.440 1.00 12.86 445 MET A C 1
ATOM 715 O O . MET A 1 113 ? -11.648 -75.451 -3.412 1.00 14.74 445 MET A O 1
ATOM 720 N N . MET A 1 114 ? -12.805 -75.295 -5.318 1.00 13.40 446 MET A N 1
ATOM 721 C CA . MET A 1 114 ? -13.120 -73.874 -5.159 1.00 13.32 446 MET A CA 1
ATOM 722 C C . MET A 1 114 ? -13.836 -73.603 -3.828 1.00 11.76 446 MET A C 1
ATOM 723 O O . MET A 1 114 ? -13.509 -72.633 -3.101 1.00 13.34 446 MET A O 1
ATOM 728 N N . TYR A 1 115 ? -14.814 -74.450 -3.510 1.00 10.86 447 TYR A N 1
ATOM 729 C CA . TYR A 1 115 ? -15.604 -74.252 -2.281 1.00 11.38 447 TYR A CA 1
ATOM 730 C C . TYR A 1 115 ? -14.975 -74.911 -1.081 1.00 11.40 447 TYR A C 1
ATOM 731 O O . TYR A 1 115 ? -15.559 -75.735 -0.382 1.00 11.46 447 TYR A O 1
ATOM 740 N N . ASN A 1 116 ? -13.725 -74.490 -0.828 1.00 12.45 448 ASN A N 1
ATOM 741 C CA . ASN A 1 116 ? -13.005 -74.848 0.397 1.00 12.85 448 ASN A CA 1
ATOM 742 C C . ASN A 1 116 ? -12.872 -76.367 0.494 1.00 13.04 448 ASN A C 1
ATOM 743 O O . ASN A 1 116 ? -13.005 -76.975 1.541 1.00 14.95 448 ASN A O 1
ATOM 748 N N . GLU A 1 117 ? -12.540 -77.005 -0.629 1.00 12.46 449 GLU A N 1
ATOM 749 C CA . GLU A 1 117 ? -12.390 -78.483 -0.675 1.00 12.78 449 GLU A CA 1
ATOM 750 C C . GLU A 1 117 ? -13.644 -79.146 -0.113 1.00 12.37 449 GLU A C 1
ATOM 751 O O . GLU A 1 117 ? -13.624 -79.906 0.838 1.00 13.93 449 GLU A O 1
ATOM 757 N N . CYS A 1 118 ? -14.780 -78.846 -0.773 1.00 12.24 450 CYS A N 1
ATOM 758 C CA . CYS A 1 118 ? -16.193 -79.179 -0.593 1.00 14.13 450 CYS A CA 1
ATOM 759 C C . CYS A 1 118 ? -16.324 -80.689 -0.501 1.00 11.10 450 CYS A C 1
ATOM 760 O O . CYS A 1 118 ? -15.881 -81.353 -1.478 1.00 11.98 450 CYS A O 1
ATOM 763 N N . PRO A 1 119 ? -16.970 -81.347 0.455 1.00 9.97 451 PRO A N 1
ATOM 764 C CA . PRO A 1 119 ? -17.321 -82.769 0.273 1.00 9.91 451 PRO A CA 1
ATOM 765 C C . PRO A 1 119 ? -18.415 -82.881 -0.795 1.00 8.52 451 PRO A C 1
ATOM 766 O O . PRO A 1 119 ? -19.214 -81.953 -1.016 1.00 9.07 451 PRO A O 1
ATOM 770 N N . VAL A 1 120 ? -18.449 -84.061 -1.436 1.00 8.38 452 VAL A N 1
ATOM 771 C CA . VAL A 1 120 ? -19.435 -84.307 -2.499 1.00 8.11 452 VAL A CA 1
ATOM 772 C C . VAL A 1 120 ? -20.163 -85.606 -2.227 1.00 7.85 452 VAL A C 1
ATOM 773 O O . VAL A 1 120 ? -19.585 -86.599 -1.799 1.00 8.94 452 VAL A O 1
ATOM 777 N N . TYR A 1 121 ? -21.467 -85.590 -2.532 1.00 7.78 453 TYR A N 1
ATOM 778 C CA . TYR A 1 121 ? -22.329 -86.780 -2.378 1.00 7.63 453 TYR A CA 1
ATOM 779 C C . TYR A 1 121 ? -23.019 -87.019 -3.734 1.00 7.30 453 TYR A C 1
ATOM 780 O O . TYR A 1 121 ? -23.819 -86.194 -4.154 1.00 8.10 453 TYR A O 1
ATOM 789 N N . ILE A 1 122 ? -22.623 -88.103 -4.357 1.00 7.93 454 ILE A N 1
ATOM 790 C CA . ILE A 1 122 ? -23.003 -88.384 -5.747 1.00 8.43 454 ILE A CA 1
ATOM 791 C C . ILE A 1 122 ? -24.028 -89.487 -5.811 1.00 8.43 454 ILE A C 1
ATOM 792 O O . ILE A 1 122 ? -23.816 -90.584 -5.249 1.00 9.10 454 ILE A O 1
ATOM 797 N N . GLU A 1 123 ? -25.144 -89.274 -6.531 1.00 9.05 455 GLU A N 1
ATOM 798 C CA . GLU A 1 123 ? -26.077 -90.386 -6.698 1.00 9.72 455 GLU A CA 1
ATOM 799 C C . GLU A 1 123 ? -25.427 -91.454 -7.583 1.00 8.90 455 GLU A C 1
ATOM 800 O O . GLU A 1 123 ? -24.931 -91.176 -8.679 1.00 9.75 455 GLU A O 1
ATOM 806 N N . LEU A 1 124 ? -25.445 -92.706 -7.111 1.00 9.52 456 LEU A N 1
ATOM 807 C CA . LEU A 1 124 ? -24.704 -93.760 -7.828 1.00 9.90 456 LEU A CA 1
ATOM 808 C C . LEU A 1 124 ? -25.549 -94.462 -8.843 1.00 10.74 456 LEU A C 1
ATOM 809 O O . LEU A 1 124 ? -25.774 -95.690 -8.822 1.00 12.21 456 LEU A O 1
ATOM 814 N N . ASN A 1 125 ? -25.996 -93.701 -9.855 1.00 11.53 457 ASN A N 1
ATOM 815 C CA . ASN A 1 125 ? -26.433 -94.299 -11.122 1.00 13.27 457 ASN A CA 1
ATOM 816 C C . ASN A 1 125 ? -25.139 -94.644 -11.863 1.00 12.86 457 ASN A C 1
ATOM 817 O O . ASN A 1 125 ? -24.031 -94.509 -11.368 1.00 13.51 457 ASN A O 1
ATOM 822 N N . SER A 1 126 ? -25.259 -95.193 -13.098 1.00 16.07 458 SER A N 1
ATOM 823 C CA A SER A 1 126 ? -24.059 -95.659 -13.784 0.70 18.15 458 SER A CA 1
ATOM 824 C CA B SER A 1 126 ? -24.057 -95.651 -13.787 0.30 18.34 458 SER A CA 1
ATOM 825 C C . SER A 1 126 ? -23.037 -94.547 -13.979 1.00 16.09 458 SER A C 1
ATOM 826 O O . SER A 1 126 ? -21.819 -94.710 -13.754 1.00 17.20 458 SER A O 1
ATOM 831 N N . THR A 1 127 ? -23.484 -93.350 -14.375 1.00 15.00 459 THR A N 1
ATOM 832 C CA . THR A 1 127 ? -22.544 -92.254 -14.591 1.00 14.22 459 THR A CA 1
ATOM 833 C C . THR A 1 127 ? -21.954 -91.796 -13.264 1.00 11.93 459 THR A C 1
ATOM 834 O O . THR A 1 127 ? -20.747 -91.593 -13.192 1.00 13.36 459 THR A O 1
ATOM 838 N N . GLY A 1 128 ? -22.805 -91.701 -12.219 1.00 11.43 460 GLY A N 1
ATOM 839 C CA . GLY A 1 128 ? -22.266 -91.288 -10.920 1.00 10.80 460 GLY A CA 1
ATOM 840 C C . GLY A 1 128 ? -21.214 -92.255 -10.370 1.00 10.60 460 GLY A C 1
ATOM 841 O O . GLY A 1 128 ? -20.218 -91.783 -9.810 1.00 10.79 460 GLY A O 1
ATOM 842 N N . VAL A 1 129 ? -21.406 -93.576 -10.544 1.00 11.08 461 VAL A N 1
ATOM 843 C CA . VAL A 1 129 ? -20.358 -94.514 -10.125 1.00 11.76 461 VAL A CA 1
ATOM 844 C C . VAL A 1 129 ? -19.031 -94.188 -10.851 1.00 11.21 461 VAL A C 1
ATOM 845 O O . VAL A 1 129 ? -17.977 -94.186 -10.199 1.00 12.19 461 VAL A O 1
ATOM 849 N N . SER A 1 130 ? -19.111 -93.954 -12.142 1.00 11.85 462 SER A N 1
ATOM 850 C CA . SER A 1 130 ? -17.868 -93.627 -12.882 1.00 12.67 462 SER A CA 1
ATOM 851 C C . SER A 1 130 ? -17.225 -92.298 -12.426 1.00 11.86 462 SER A C 1
ATOM 852 O O . SER A 1 130 ? -16.004 -92.218 -12.252 1.00 12.19 462 SER A O 1
ATOM 855 N N . ILE A 1 131 ? -18.065 -91.274 -12.190 1.00 11.77 463 ILE A N 1
ATOM 856 C CA . ILE A 1 131 ? -17.507 -89.989 -11.761 1.00 12.17 463 ILE A CA 1
ATOM 857 C C . ILE A 1 131 ? -16.854 -90.114 -10.408 1.00 10.84 463 ILE A C 1
ATOM 858 O O . ILE A 1 131 ? -15.747 -89.603 -10.148 1.00 12.10 463 ILE A O 1
ATOM 863 N N . ALA A 1 132 ? -17.514 -90.841 -9.476 1.00 10.97 464 ALA A N 1
ATOM 864 C CA . ALA A 1 132 ? -16.989 -91.008 -8.116 1.00 10.70 464 ALA A CA 1
ATOM 865 C C . ALA A 1 132 ? -15.646 -91.742 -8.182 1.00 10.45 464 ALA A C 1
ATOM 866 O O . ALA A 1 132 ? -14.700 -91.370 -7.526 1.00 11.33 464 ALA A O 1
ATOM 868 N N . LYS A 1 133 ? -15.569 -92.799 -9.005 1.00 11.16 465 LYS A N 1
ATOM 869 C CA . LYS A 1 133 ? -14.315 -93.536 -9.138 1.00 11.86 465 LYS A CA 1
ATOM 870 C C . LYS A 1 133 ? -13.226 -92.642 -9.727 1.00 11.67 465 LYS A C 1
ATOM 871 O O . LYS A 1 133 ? -12.076 -92.703 -9.303 1.00 12.53 465 LYS A O 1
ATOM 877 N N . SER A 1 134 ? -13.563 -91.854 -10.728 1.00 11.86 466 SER A N 1
ATOM 878 C CA . SER A 1 134 ? -12.552 -90.930 -11.280 1.00 12.03 466 SER A CA 1
ATOM 879 C C . SER A 1 134 ? -12.055 -89.933 -10.251 1.00 12.21 466 SER A C 1
ATOM 880 O O . SER A 1 134 ? -10.865 -89.681 -10.160 1.00 12.72 466 SER A O 1
ATOM 883 N N . LEU A 1 135 ? -12.962 -89.374 -9.435 1.00 12.29 467 LEU A N 1
ATOM 884 C CA . LEU A 1 135 ? -12.526 -88.460 -8.402 1.00 13.45 467 LEU A CA 1
ATOM 885 C C . LEU A 1 135 ? -11.607 -89.168 -7.425 1.00 13.14 467 LEU A C 1
ATOM 886 O O . LEU A 1 135 ? -10.575 -88.574 -7.073 1.00 15.76 467 LEU A O 1
ATOM 891 N N . ALA A 1 136 ? -11.937 -90.399 -6.999 1.00 13.18 468 ALA A N 1
ATOM 892 C CA . ALA A 1 136 ? -11.103 -91.114 -6.006 1.00 13.86 468 ALA A CA 1
ATOM 893 C C . ALA A 1 136 ? -9.777 -91.556 -6.579 1.00 13.81 468 ALA A C 1
ATOM 894 O O . ALA A 1 136 ? -8.761 -91.440 -5.932 1.00 17.15 468 ALA A O 1
ATOM 896 N N . MET A 1 137 ? -9.771 -92.091 -7.778 1.00 12.82 469 MET A N 1
ATOM 897 C CA . MET A 1 137 ? -8.613 -92.788 -8.317 1.00 13.37 469 MET A CA 1
ATOM 898 C C . MET A 1 137 ? -7.738 -91.954 -9.206 1.00 14.81 469 MET A C 1
ATOM 899 O O . MET A 1 137 ? -6.504 -92.167 -9.222 1.00 18.53 469 MET A O 1
ATOM 904 N N . ASP A 1 138 ? -8.303 -91.134 -10.047 1.00 15.14 470 ASP A N 1
ATOM 905 C CA . ASP A 1 138 ? -7.569 -90.369 -11.026 1.00 16.13 470 ASP A CA 1
ATOM 906 C C . ASP A 1 138 ? -7.299 -88.977 -10.485 1.00 14.91 470 ASP A C 1
ATOM 907 O O . ASP A 1 138 ? -6.164 -88.528 -10.652 1.00 19.79 470 ASP A O 1
ATOM 912 N N . LEU A 1 139 ? -8.249 -88.302 -9.867 1.00 13.23 471 LEU A N 1
ATOM 913 C CA . LEU A 1 139 ? -8.046 -86.954 -9.380 1.00 13.26 471 LEU A CA 1
ATOM 914 C C . LEU A 1 139 ? -7.604 -86.945 -7.920 1.00 12.49 471 LEU A C 1
ATOM 915 O O . LEU A 1 139 ? -7.204 -85.868 -7.430 1.00 14.16 471 LEU A O 1
ATOM 920 N N . GLU A 1 140 ? -7.667 -88.095 -7.240 1.00 11.82 472 GLU A N 1
ATOM 921 C CA . GLU A 1 140 ? -7.193 -88.244 -5.868 1.00 11.78 472 GLU A CA 1
ATOM 922 C C . GLU A 1 140 ? -7.828 -87.276 -4.899 1.00 11.97 472 GLU A C 1
ATOM 923 O O . GLU A 1 140 ? -7.213 -86.691 -4.024 1.00 14.26 472 GLU A O 1
ATOM 929 N N . TYR A 1 141 ? -9.160 -87.121 -5.067 1.00 11.88 473 TYR A N 1
ATOM 930 C CA . TYR A 1 141 ? -9.909 -86.228 -4.203 1.00 11.65 473 TYR A CA 1
ATOM 931 C C . TYR A 1 141 ? -10.364 -86.995 -2.967 1.00 10.83 473 TYR A C 1
ATOM 932 O O . TYR A 1 141 ? -10.980 -88.068 -3.108 1.00 13.74 473 TYR A O 1
ATOM 941 N N . ASP A 1 142 ? -10.109 -86.459 -1.787 1.00 12.37 474 ASP A N 1
ATOM 942 C CA . ASP A 1 142 ? -10.406 -87.262 -0.593 1.00 12.63 474 ASP A CA 1
ATOM 943 C C . ASP A 1 142 ? -11.536 -86.688 0.241 1.00 13.12 474 ASP A C 1
ATOM 944 O O . ASP A 1 142 ? -11.592 -86.971 1.458 1.00 17.88 474 ASP A O 1
ATOM 949 N N A ASN A 1 143 ? -12.468 -85.963 -0.363 0.30 10.82 475 ASN A N 1
ATOM 950 N N B ASN A 1 143 ? -12.457 -85.942 -0.355 0.70 11.33 475 ASN A N 1
ATOM 951 C CA A ASN A 1 143 ? -13.664 -85.546 0.369 0.30 10.72 475 ASN A CA 1
ATOM 952 C CA B ASN A 1 143 ? -13.644 -85.547 0.423 0.70 11.21 475 ASN A CA 1
ATOM 953 C C A ASN A 1 143 ? -14.930 -86.058 -0.311 0.30 10.79 475 ASN A C 1
ATOM 954 C C B ASN A 1 143 ? -14.889 -86.067 -0.297 0.70 10.07 475 ASN A C 1
ATOM 955 O O A ASN A 1 143 ? -15.857 -85.302 -0.576 0.30 13.37 475 ASN A O 1
ATOM 956 O O B ASN A 1 143 ? -15.809 -85.326 -0.605 0.70 14.42 475 ASN A O 1
ATOM 965 N N . ILE A 1 144 ? -14.918 -87.351 -0.565 1.00 10.21 476 ILE A N 1
ATOM 966 C CA . ILE A 1 144 ? -16.087 -88.012 -1.181 1.00 9.89 476 ILE A CA 1
ATOM 967 C C . ILE A 1 144 ? -16.938 -88.584 -0.079 1.00 9.61 476 ILE A C 1
ATOM 968 O O . ILE A 1 144 ? -16.450 -89.425 0.707 1.00 11.54 476 ILE A O 1
ATOM 973 N N . ILE A 1 145 ? -18.197 -88.172 0.032 1.00 9.14 477 ILE A N 1
ATOM 974 C CA . ILE A 1 145 ? -19.117 -88.764 1.036 1.00 9.33 477 ILE A CA 1
ATOM 975 C C . ILE A 1 145 ? -19.600 -90.104 0.489 1.00 9.25 477 ILE A C 1
ATOM 976 O O . ILE A 1 145 ? -20.119 -90.154 -0.638 1.00 9.84 477 ILE A O 1
ATOM 981 N N . CYS A 1 146 ? -19.421 -91.150 1.255 1.00 10.10 478 CYS A N 1
ATOM 982 C CA . CYS A 1 146 ? -19.722 -92.489 0.794 1.00 9.84 478 CYS A CA 1
ATOM 983 C C . CYS A 1 146 ? -20.702 -93.180 1.718 1.00 9.89 478 CYS A C 1
ATOM 984 O O . CYS A 1 146 ? -20.545 -93.217 2.944 1.00 11.80 478 CYS A O 1
ATOM 987 N N . ASP A 1 147 ? -21.710 -93.826 1.145 1.00 9.57 479 ASP A N 1
ATOM 988 C CA . ASP A 1 147 ? -22.571 -94.659 1.964 1.00 10.21 479 ASP A CA 1
ATOM 989 C C . ASP A 1 147 ? -21.833 -95.849 2.546 1.00 10.73 479 ASP A C 1
ATOM 990 O O . ASP A 1 147 ? -22.207 -96.317 3.629 1.00 12.07 479 ASP A O 1
ATOM 995 N N . SER A 1 148 ? -20.860 -96.392 1.855 1.00 11.41 480 SER A N 1
ATOM 996 C CA . SER A 1 148 ? -20.147 -97.583 2.357 1.00 12.25 480 SER A CA 1
ATOM 997 C C . SER A 1 148 ? -18.798 -97.610 1.693 1.00 11.65 480 SER A C 1
ATOM 998 O O . SER A 1 148 ? -18.450 -96.750 0.873 1.00 12.43 480 SER A O 1
ATOM 1001 N N . PHE A 1 149 ? -17.993 -98.629 2.023 1.00 13.27 481 PHE A N 1
ATOM 1002 C CA . PHE A 1 149 ? -16.666 -98.716 1.397 1.00 13.47 481 PHE A CA 1
ATOM 1003 C C . PHE A 1 149 ? -16.779 -99.071 -0.071 1.00 14.31 481 PHE A C 1
ATOM 1004 O O . PHE A 1 149 ? -15.842 -98.773 -0.822 1.00 17.43 481 PHE A O 1
ATOM 1012 N N . ILE A 1 150 ? -17.896 -99.673 -0.468 1.00 14.13 482 ILE A N 1
ATOM 1013 C CA . ILE A 1 150 ? -18.069 -100.066 -1.863 1.00 14.34 482 ILE A CA 1
ATOM 1014 C C . ILE A 1 150 ? -19.066 -99.187 -2.614 1.00 13.89 482 ILE A C 1
ATOM 1015 O O . ILE A 1 150 ? -19.329 -99.442 -3.753 1.00 25.24 482 ILE A O 1
ATOM 1020 N N . ASP A 1 151 ? -19.644 -98.202 -1.953 1.00 13.54 483 ASP A N 1
ATOM 1021 C CA . ASP A 1 151 ? -20.621 -97.270 -2.561 1.00 13.13 483 ASP A CA 1
ATOM 1022 C C . ASP A 1 151 ? -20.059 -95.873 -2.323 1.00 11.79 483 ASP A C 1
ATOM 1023 O O . ASP A 1 151 ? -20.249 -95.315 -1.229 1.00 12.39 483 ASP A O 1
ATOM 1028 N N . LEU A 1 152 ? -19.433 -95.306 -3.360 1.00 11.01 484 LEU A N 1
ATOM 1029 C CA . LEU A 1 152 ? -18.718 -94.023 -3.244 1.00 10.71 484 LEU A CA 1
ATOM 1030 C C . LEU A 1 152 ? -19.655 -92.816 -3.389 1.00 9.74 484 LEU A C 1
ATOM 1031 O O . LEU A 1 152 ? -19.394 -91.872 -4.120 1.00 9.63 484 LEU A O 1
ATOM 1036 N N . GLY A 1 153 ? -20.784 -92.898 -2.659 1.00 9.67 485 GLY A N 1
ATOM 1037 C CA . GLY A 1 153 ? -21.857 -91.888 -2.810 1.00 9.73 485 GLY A CA 1
ATOM 1038 C C . GLY A 1 153 ? -23.146 -92.476 -2.298 1.00 8.91 485 GLY A C 1
ATOM 1039 O O . GLY A 1 153 ? -23.135 -93.351 -1.409 1.00 9.93 485 GLY A O 1
ATOM 1040 N N . MET A 1 154 ? -24.232 -91.973 -2.848 1.00 9.10 486 MET A N 1
ATOM 1041 C CA . MET A 1 154 ? -25.585 -92.358 -2.412 1.00 9.33 486 MET A CA 1
ATOM 1042 C C . MET A 1 154 ? -26.021 -93.557 -3.256 1.00 9.78 486 MET A C 1
ATOM 1043 O O . MET A 1 154 ? -26.310 -93.425 -4.456 1.00 10.81 486 MET A O 1
ATOM 1048 N N . LYS A 1 155 ? -26.104 -94.721 -2.605 1.00 10.82 487 LYS A N 1
ATOM 1049 C CA . LYS A 1 155 ? -26.607 -95.915 -3.274 1.00 12.28 487 LYS A CA 1
ATOM 1050 C C . LYS A 1 155 ? -28.034 -95.658 -3.676 1.00 11.80 487 LYS A C 1
ATOM 1051 O O . LYS A 1 155 ? -28.828 -95.079 -2.918 1.00 12.36 487 LYS A O 1
ATOM 1057 N N . GLN A 1 156 ? -28.438 -96.051 -4.878 1.00 14.33 488 GLN A N 1
ATOM 1058 C CA . GLN A 1 156 ? -29.819 -95.770 -5.272 1.00 15.41 488 GLN A CA 1
ATOM 1059 C C . GLN A 1 156 ? -30.800 -96.585 -4.413 1.00 15.29 488 GLN A C 1
ATOM 1060 O O . GLN A 1 156 ? -30.597 -97.782 -4.090 1.00 17.30 488 GLN A O 1
ATOM 1066 N N . SER A 1 157 ? -31.862 -95.907 -3.999 1.00 13.19 489 SER A N 1
ATOM 1067 C CA . SER A 1 157 ? -32.955 -96.578 -3.273 1.00 12.52 489 SER A CA 1
ATOM 1068 C C . SER A 1 157 ? -34.172 -95.710 -3.429 1.00 12.55 489 SER A C 1
ATOM 1069 O O . SER A 1 157 ? -34.074 -94.498 -3.626 1.00 14.50 489 SER A O 1
ATOM 1072 N N . LYS A 1 158 ? -35.349 -96.329 -3.315 1.00 12.86 490 LYS A N 1
ATOM 1073 C CA . LYS A 1 158 ? -36.589 -95.555 -3.398 1.00 12.89 490 LYS A CA 1
ATOM 1074 C C . LYS A 1 158 ? -36.786 -94.733 -2.130 1.00 11.51 490 LYS A C 1
ATOM 1075 O O . LYS A 1 158 ? -37.250 -93.594 -2.180 1.00 13.01 490 LYS A O 1
ATOM 1081 N N . ARG A 1 159 ? -36.429 -95.321 -0.982 1.00 10.76 491 ARG A N 1
ATOM 1082 C CA . ARG A 1 159 ? -36.619 -94.638 0.295 1.00 11.13 491 ARG A CA 1
ATOM 1083 C C . ARG A 1 159 ? -35.782 -93.388 0.424 1.00 10.39 491 ARG A C 1
ATOM 1084 O O . ARG A 1 159 ? -36.223 -92.404 1.012 1.00 11.45 491 ARG A O 1
ATOM 1092 N N . SER A 1 160 ? -34.570 -93.370 -0.142 1.00 10.06 492 SER A N 1
ATOM 1093 C CA . SER A 1 160 ? -33.740 -92.153 -0.082 1.00 10.77 492 SER A CA 1
ATOM 1094 C C . SER A 1 160 ? -34.423 -91.010 -0.857 1.00 10.82 492 SER A C 1
ATOM 1095 O O . SER A 1 160 ? -34.357 -89.864 -0.450 1.00 12.28 492 SER A O 1
ATOM 1098 N N . LYS A 1 161 ? -35.112 -91.297 -1.968 1.00 11.18 493 LYS A N 1
ATOM 1099 C CA . LYS A 1 161 ? -35.844 -90.261 -2.708 1.00 11.41 493 LYS A CA 1
ATOM 1100 C C . LYS A 1 161 ? -37.000 -89.735 -1.880 1.00 11.39 493 LYS A C 1
ATOM 1101 O O . LYS A 1 161 ? -37.206 -88.523 -1.749 1.00 11.58 493 LYS A O 1
ATOM 1107 N N . ALA A 1 162 ? -37.807 -90.644 -1.330 1.00 11.20 494 ALA A N 1
ATOM 1108 C CA . ALA A 1 162 ? -38.974 -90.193 -0.585 1.00 11.08 494 ALA A CA 1
ATOM 1109 C C . ALA A 1 162 ? -38.590 -89.376 0.617 1.00 10.28 494 ALA A C 1
ATOM 1110 O O . ALA A 1 162 ? -39.074 -88.239 0.834 1.00 11.48 494 ALA A O 1
ATOM 1112 N N . MET A 1 163 ? -37.661 -89.895 1.456 1.00 10.78 495 MET A N 1
ATOM 1113 C CA . MET A 1 163 ? -37.251 -89.179 2.646 1.00 10.59 495 MET A CA 1
ATOM 1114 C C . MET A 1 163 ? -36.438 -87.941 2.292 1.00 10.08 495 MET A C 1
ATOM 1115 O O . MET A 1 163 ? -36.503 -86.927 3.016 1.00 11.02 495 MET A O 1
ATOM 1120 N N . GLY A 1 164 ? -35.642 -87.965 1.184 1.00 10.00 496 GLY A N 1
ATOM 1121 C CA . GLY A 1 164 ? -34.952 -86.744 0.782 1.00 10.17 496 GLY A CA 1
ATOM 1122 C C . GLY A 1 164 ? -35.928 -85.673 0.354 1.00 9.88 496 GLY A C 1
ATOM 1123 O O . GLY A 1 164 ? -35.752 -84.486 0.669 1.00 10.56 496 GLY A O 1
ATOM 1124 N N . CYS A 1 165 ? -37.014 -86.048 -0.359 1.00 10.09 497 CYS A N 1
ATOM 1125 C CA . CYS A 1 165 ? -38.066 -85.103 -0.718 1.00 10.62 497 CYS A CA 1
ATOM 1126 C C . CYS A 1 165 ? -38.743 -84.511 0.506 1.00 10.59 497 CYS A C 1
ATOM 1127 O O . CYS A 1 165 ? -38.977 -83.298 0.565 1.00 12.04 497 CYS A O 1
ATOM 1130 N N . SER A 1 166 ? -39.093 -85.340 1.495 1.00 11.56 498 SER A N 1
ATOM 1131 C CA A SER A 1 166 ? -39.710 -84.816 2.706 0.40 12.39 498 S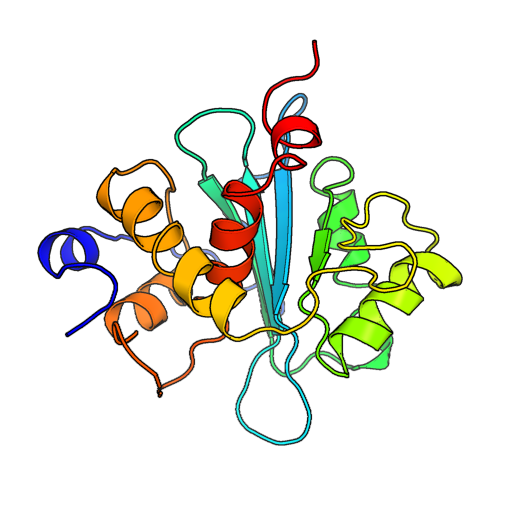ER A CA 1
ATOM 1132 C CA B SER A 1 166 ? -39.761 -84.748 2.671 0.40 13.02 498 SER A CA 1
ATOM 1133 C CA C SER A 1 166 ? -39.702 -84.841 2.725 0.20 12.38 498 SER A CA 1
ATOM 1134 C C . SER A 1 166 ? -38.796 -83.853 3.429 1.00 11.33 498 SER A C 1
ATOM 1135 O O . SER A 1 166 ? -39.201 -82.779 3.915 1.00 12.63 498 SER A O 1
ATOM 1142 N N . ALA A 1 167 ? -37.499 -84.207 3.521 1.00 11.03 499 ALA A N 1
ATOM 1143 C CA . ALA A 1 167 ? -36.539 -83.336 4.216 1.00 11.21 499 ALA A CA 1
ATOM 1144 C C . ALA A 1 167 ? -36.395 -82.006 3.466 1.00 11.29 499 ALA A C 1
ATOM 1145 O O . ALA A 1 167 ? -36.316 -80.924 4.078 1.00 12.27 499 ALA A O 1
ATOM 1147 N N . LEU A 1 168 ? -36.324 -82.088 2.135 1.00 10.77 500 LEU A N 1
ATOM 1148 C CA . LEU A 1 168 ? -36.173 -80.868 1.306 1.00 10.68 500 LEU A CA 1
ATOM 1149 C C . LEU A 1 168 ? -37.386 -79.983 1.433 1.00 11.57 500 LEU A C 1
ATOM 1150 O O . LEU A 1 168 ? -37.268 -78.762 1.538 1.00 12.24 500 LEU A O 1
ATOM 1155 N N . LYS A 1 169 ? -38.588 -80.598 1.455 1.00 11.41 501 LYS A N 1
ATOM 1156 C CA . LYS A 1 169 ? -39.828 -79.803 1.602 1.00 11.93 501 LYS A CA 1
ATOM 1157 C C . LYS A 1 169 ? -39.797 -79.013 2.882 1.00 12.54 501 LYS A C 1
ATOM 1158 O O . LYS A 1 169 ? -40.104 -77.843 2.887 1.00 13.39 501 LYS A O 1
ATOM 1164 N N . ASP A 1 170 ? -39.394 -79.658 3.990 1.00 12.79 502 ASP A N 1
ATOM 1165 C CA . ASP A 1 170 ? -39.363 -78.982 5.266 1.00 13.34 502 ASP A CA 1
ATOM 1166 C C . ASP A 1 170 ? -38.319 -77.867 5.240 1.00 13.42 502 ASP A C 1
ATOM 1167 O O . ASP A 1 170 ? -38.574 -76.762 5.706 1.00 15.40 502 ASP A O 1
ATOM 1172 N N . LEU A 1 171 ? -37.127 -78.138 4.671 1.00 12.20 503 LEU A N 1
ATOM 1173 C CA . LEU A 1 171 ? -36.098 -77.093 4.634 1.00 13.10 503 LEU A CA 1
ATOM 1174 C C . LEU A 1 171 ? -36.583 -75.859 3.876 1.00 13.42 503 LEU A C 1
ATOM 1175 O O . LEU A 1 171 ? -36.341 -74.726 4.314 1.00 15.44 503 LEU A O 1
ATOM 1180 N N . ILE A 1 172 ? -37.195 -76.092 2.701 1.00 12.99 504 ILE A N 1
ATOM 1181 C CA . ILE A 1 172 ? -37.623 -74.907 1.909 1.00 14.38 504 ILE A CA 1
ATOM 1182 C C . ILE A 1 172 ? -38.798 -74.228 2.554 1.00 14.58 504 ILE A C 1
ATOM 1183 O O . ILE A 1 172 ? -38.80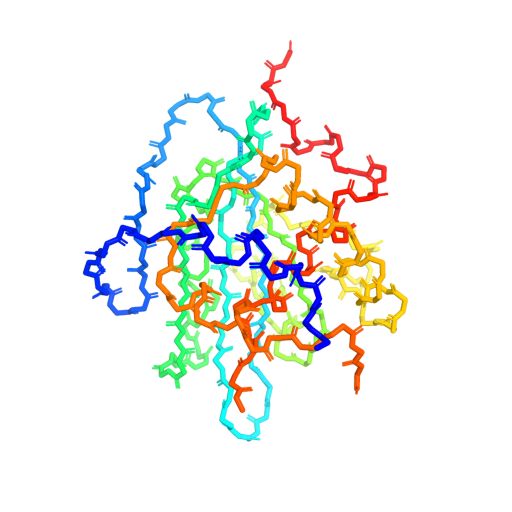2 -73.004 2.674 1.00 16.30 504 ILE A O 1
ATOM 1188 N N . GLU A 1 173 ? -39.808 -74.976 3.006 1.00 14.80 505 GLU A N 1
ATOM 1189 C CA . GLU A 1 173 ? -40.990 -74.376 3.625 1.00 16.97 505 GLU A CA 1
ATOM 1190 C C . GLU A 1 173 ? -40.672 -73.658 4.926 1.00 17.72 505 GLU A C 1
ATOM 1191 O O . GLU A 1 173 ? -41.394 -72.677 5.246 1.00 22.23 505 GLU A O 1
ATOM 1197 N N . LYS A 1 174 ? -39.677 -74.047 5.696 1.00 17.50 506 LYS A N 1
ATOM 1198 C CA . LYS A 1 174 ? -39.329 -73.378 6.945 1.00 18.54 506 LYS A CA 1
ATOM 1199 C C . LYS A 1 174 ? -38.276 -72.325 6.703 1.00 17.91 506 LYS A C 1
ATOM 1200 O O . LYS A 1 174 ? -37.743 -71.774 7.685 1.00 20.83 506 LYS A O 1
ATOM 1206 N N . ASP A 1 175 ? -37.909 -72.058 5.439 1.00 17.43 507 ASP A N 1
ATOM 1207 C CA . ASP A 1 175 ? -36.935 -70.982 5.155 1.00 18.81 507 ASP A CA 1
ATOM 1208 C C . ASP A 1 175 ? -35.560 -71.310 5.763 1.00 16.55 507 ASP A C 1
ATOM 1209 O O . ASP A 1 175 ? -34.784 -70.406 6.063 1.00 19.63 507 ASP A O 1
ATOM 1214 N N . LYS A 1 176 ? -35.251 -72.606 5.859 1.00 14.64 508 LYS A N 1
ATOM 1215 C CA . LYS A 1 176 ? -33.966 -73.093 6.348 1.00 14.26 508 LYS A CA 1
ATOM 1216 C C . LYS A 1 176 ? -33.007 -73.380 5.193 1.00 13.25 508 LYS A C 1
ATOM 1217 O O . LYS A 1 176 ? -31.846 -73.678 5.456 1.00 14.35 508 LYS A O 1
ATOM 1223 N N . LEU A 1 177 ? -33.471 -73.314 3.943 1.00 13.53 509 LEU A N 1
ATOM 1224 C CA . LEU A 1 177 ? -32.604 -73.450 2.745 1.00 12.10 509 LEU A CA 1
ATOM 1225 C C . LEU A 1 177 ? -33.052 -72.342 1.775 1.00 11.99 509 LEU A C 1
ATOM 1226 O O . LEU A 1 177 ? -34.245 -72.294 1.452 1.00 14.45 509 LEU A O 1
ATOM 1231 N N . ILE A 1 178 ? -32.099 -71.500 1.381 1.00 11.56 510 ILE A N 1
ATOM 1232 C CA . ILE A 1 178 ? -32.385 -70.379 0.482 1.00 12.22 510 ILE A CA 1
ATOM 1233 C C . ILE A 1 178 ? -31.982 -70.794 -0.960 1.00 11.26 510 ILE A C 1
ATOM 1234 O O . ILE A 1 178 ? -30.859 -71.265 -1.185 1.00 12.22 510 ILE A O 1
ATOM 1239 N N . ILE A 1 179 ? -32.911 -70.654 -1.875 1.00 11.94 511 ILE A N 1
ATOM 1240 C CA . ILE A 1 179 ? -32.729 -70.990 -3.293 1.00 12.14 511 ILE A CA 1
ATOM 1241 C C . ILE A 1 179 ? -32.586 -69.717 -4.090 1.00 11.75 511 ILE A C 1
ATOM 1242 O O . ILE A 1 179 ? -33.444 -68.808 -3.973 1.00 14.51 511 ILE A O 1
ATOM 1247 N N . ASN A 1 180 ? -31.562 -69.610 -4.869 1.00 11.40 512 ASN A N 1
ATOM 1248 C CA . ASN A 1 180 ? -31.220 -68.439 -5.655 1.00 12.81 512 ASN A CA 1
ATOM 1249 C C . ASN A 1 180 ? -31.314 -68.627 -7.148 1.00 12.24 512 ASN A C 1
ATOM 1250 O O . ASN A 1 180 ? -31.334 -67.632 -7.894 1.00 12.18 512 ASN A O 1
ATOM 1255 N N . HIS A 1 181 ? -31.315 -69.855 -7.608 1.00 10.85 513 HIS A N 1
ATOM 1256 C CA . HIS A 1 181 ? -31.153 -70.153 -9.043 1.00 10.60 513 HIS A CA 1
ATOM 1257 C C . HIS A 1 181 ? -32.473 -70.265 -9.777 1.00 11.11 513 HIS A C 1
ATOM 1258 O O . HIS A 1 181 ? -33.371 -71.008 -9.400 1.00 11.13 513 HIS A O 1
ATOM 1265 N N . LYS A 1 182 ? -32.583 -69.493 -10.872 1.00 11.29 514 LYS A N 1
ATOM 1266 C CA A LYS A 1 182 ? -33.770 -69.469 -11.692 0.70 12.59 514 LYS A CA 1
ATOM 1267 C CA B LYS A 1 182 ? -33.776 -69.469 -11.696 0.30 12.38 514 LYS A CA 1
ATOM 1268 C C . LYS A 1 182 ? -34.212 -70.862 -12.121 1.00 11.84 514 LYS A C 1
ATOM 1269 O O . LYS A 1 182 ? -35.409 -71.226 -11.927 1.00 12.23 514 LYS A O 1
ATOM 1280 N N . GLY A 1 183 ? -33.322 -71.672 -12.696 1.00 11.49 515 GLY A N 1
ATOM 1281 C CA . GLY A 1 183 ? -33.780 -72.976 -13.227 1.00 12.13 515 GLY A CA 1
ATOM 1282 C C . GLY A 1 183 ? -34.266 -73.885 -12.109 1.00 10.58 515 GLY A C 1
ATOM 1283 O O . GLY A 1 183 ? -35.190 -74.665 -12.267 1.00 11.68 515 GLY A O 1
ATOM 1284 N N . THR A 1 184 ? -33.594 -73.805 -10.932 1.00 10.10 516 THR A N 1
ATOM 1285 C CA . THR A 1 184 ? -34.022 -74.639 -9.794 1.00 10.32 516 THR A CA 1
ATOM 1286 C C . THR A 1 184 ? -35.418 -74.257 -9.363 1.00 10.83 516 THR A C 1
ATOM 1287 O O . THR A 1 184 ? -36.238 -75.155 -9.115 1.00 11.81 516 THR A O 1
ATOM 1291 N N . ILE A 1 185 ? -35.707 -72.955 -9.276 1.00 11.56 517 ILE A N 1
ATOM 1292 C CA . ILE A 1 185 ? -37.063 -72.531 -8.908 1.00 12.36 517 ILE A CA 1
ATOM 1293 C C . ILE A 1 185 ? -38.061 -72.956 -9.958 1.00 12.34 517 ILE A C 1
ATOM 1294 O O . ILE A 1 185 ? -39.149 -73.427 -9.601 1.00 14.13 517 ILE A O 1
ATOM 1299 N N . GLN A 1 186 ? -37.721 -72.845 -11.242 1.00 12.97 518 GLN A N 1
ATOM 1300 C CA . GLN A 1 186 ? -38.668 -73.295 -12.300 1.00 14.29 518 GLN A CA 1
ATOM 1301 C C . GLN A 1 186 ? -39.003 -74.769 -12.125 1.00 13.86 518 GLN A C 1
ATOM 1302 O O . GLN A 1 186 ? -40.169 -75.177 -12.219 1.00 15.31 518 GLN A O 1
ATOM 1308 N N . GLU A 1 187 ? -37.998 -75.589 -11.835 1.00 12.32 519 GLU A N 1
ATOM 1309 C CA . GLU A 1 187 ? -38.251 -77.029 -11.646 1.00 12.41 519 GLU A CA 1
ATOM 1310 C C . GLU A 1 187 ? -39.028 -77.282 -10.365 1.00 12.86 519 GLU A C 1
ATOM 1311 O O . GLU A 1 187 ? -39.899 -78.166 -10.333 1.00 14.60 519 GLU A O 1
ATOM 1317 N N . LEU A 1 188 ? -38.743 -76.577 -9.277 1.00 12.82 520 LEU A N 1
ATOM 1318 C CA . LEU A 1 188 ? -39.517 -76.769 -8.045 1.00 13.46 520 LEU A CA 1
ATOM 1319 C C . LEU A 1 188 ? -40.982 -76.451 -8.290 1.00 14.26 520 LEU A C 1
ATOM 1320 O O . LEU A 1 188 ? -41.861 -77.117 -7.715 1.00 16.70 520 LEU A O 1
ATOM 1325 N N . ARG A 1 189 ? -41.272 -75.435 -9.118 1.00 14.95 521 ARG A N 1
ATOM 1326 C CA . ARG A 1 189 ? -42.693 -75.059 -9.313 1.00 17.55 521 ARG A CA 1
ATOM 1327 C C . ARG A 1 189 ? -43.494 -76.103 -10.047 1.00 18.21 521 ARG A C 1
ATOM 1328 O O . ARG A 1 189 ? -44.714 -76.101 -10.001 1.00 22.55 521 ARG A O 1
ATOM 1336 N N . THR A 1 190 ? -42.887 -77.091 -10.705 1.00 17.47 522 THR A N 1
ATOM 1337 C CA . THR A 1 190 ? -43.591 -78.145 -11.396 1.00 19.81 522 THR A CA 1
ATOM 1338 C C . THR A 1 190 ? -43.320 -79.524 -10.782 1.00 18.98 522 THR A C 1
ATOM 1339 O O . THR A 1 190 ? -43.808 -80.520 -11.323 1.00 24.86 522 THR A O 1
ATOM 1343 N N . PHE A 1 191 ? -42.599 -79.595 -9.655 1.00 16.91 523 PHE A N 1
ATOM 1344 C CA . PHE A 1 191 ? -42.257 -80.918 -9.124 1.00 15.60 523 PHE A CA 1
ATOM 1345 C C . PHE A 1 191 ? -43.353 -81.479 -8.246 1.00 16.20 523 PHE A C 1
ATOM 1346 O O . PHE A 1 191 ? -43.681 -80.922 -7.179 1.00 17.04 523 PHE A O 1
ATOM 1354 N N . SER A 1 192 ? -43.966 -82.574 -8.673 1.00 17.75 524 SER A N 1
ATOM 1355 C CA . SER A 1 192 ? -45.047 -83.249 -7.960 1.00 19.90 524 SER A CA 1
ATOM 1356 C C . SER A 1 192 ? -44.654 -83.892 -6.646 1.00 15.88 524 SER A C 1
ATOM 1357 O O . SER A 1 192 ? -43.514 -84.351 -6.500 1.00 15.95 524 SER A O 1
ATOM 1360 N N . GLU A 1 193 ? -45.571 -83.965 -5.702 1.00 16.71 525 GLU A N 1
ATOM 1361 C CA . GLU A 1 193 ? -45.335 -84.660 -4.425 1.00 16.48 525 GLU A CA 1
ATOM 1362 C C . GLU A 1 193 ? -45.327 -86.168 -4.607 1.00 14.37 525 GLU A C 1
ATOM 1363 O O . GLU A 1 193 ? -44.995 -86.849 -3.658 1.00 16.09 525 GLU A O 1
ATOM 1369 N N . LYS A 1 194 ? -45.632 -86.701 -5.769 1.00 18.18 526 LYS A N 1
ATOM 1370 C CA A LYS A 1 194 ? -45.466 -88.168 -5.866 0.50 20.46 526 LYS A CA 1
ATOM 1371 C CA B LYS A 1 194 ? -45.504 -88.169 -5.883 0.50 21.22 526 LYS A CA 1
ATOM 1372 C C . LYS A 1 194 ? -44.803 -88.503 -7.191 1.00 23.28 526 LYS A C 1
ATOM 1373 O O . LYS A 1 194 ? -44.662 -87.591 -8.048 1.00 27.49 526 LYS A O 1
ATOM 1384 N N . GLY A 1 195 ? -44.400 -89.754 -7.352 1.00 31.20 527 GLY A N 1
ATOM 1385 C CA . GLY A 1 195 ? -43.711 -90.323 -8.485 1.00 39.07 527 GLY A CA 1
ATOM 1386 C C . GLY A 1 195 ? -44.566 -90.702 -9.671 1.00 47.24 527 GLY A C 1
ATOM 1387 O O . GLY A 1 195 ? -45.692 -90.174 -9.796 1.00 55.11 527 GLY A O 1
ATOM 1388 N N . PHE A 1 204 ? -41.317 -82.233 -18.129 1.00 63.78 536 PHE A N 1
ATOM 1389 C CA . PHE A 1 204 ? -40.534 -81.229 -17.415 1.00 54.84 536 PHE A CA 1
ATOM 1390 C C . PHE A 1 204 ? -39.272 -81.806 -16.761 1.00 39.21 536 PHE A C 1
ATOM 1391 O O . PHE A 1 204 ? -39.250 -82.877 -16.121 1.00 40.75 536 PHE A O 1
ATOM 1399 N N . HIS A 1 205 ? -38.182 -81.077 -16.841 1.00 26.49 537 HIS A N 1
ATOM 1400 C CA . HIS A 1 205 ? -36.947 -81.570 -16.217 1.00 18.64 537 HIS A CA 1
ATOM 1401 C C . HIS A 1 205 ? -36.983 -81.465 -14.712 1.00 15.91 537 HIS A C 1
ATOM 1402 O O . HIS A 1 205 ? -37.676 -80.622 -14.167 1.00 17.59 537 HIS A O 1
ATOM 1409 N N . ASP A 1 206 ? -36.201 -82.354 -14.087 1.00 15.05 538 ASP A N 1
ATOM 1410 C CA . ASP A 1 206 ? -36.205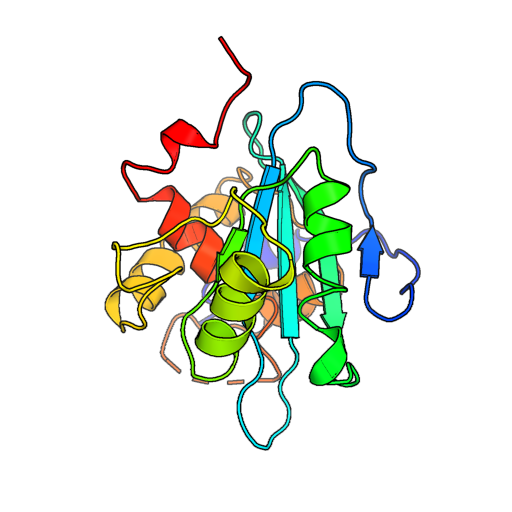 -82.333 -12.613 1.00 13.96 538 ASP A CA 1
ATOM 1411 C C . ASP A 1 206 ? -34.811 -82.514 -12.038 1.00 11.22 538 ASP A C 1
ATOM 1412 O O . ASP A 1 206 ? -34.697 -82.771 -10.838 1.00 12.75 538 ASP A O 1
ATOM 1417 N N . ASP A 1 207 ? -33.754 -82.392 -12.801 1.00 11.25 539 ASP A N 1
ATOM 1418 C CA . ASP A 1 207 ? -32.412 -82.727 -12.309 1.00 10.54 539 ASP A CA 1
ATOM 1419 C C . ASP A 1 207 ? -31.968 -81.767 -11.212 1.00 9.35 539 ASP A C 1
ATOM 1420 O O . ASP A 1 207 ? -31.258 -82.190 -10.277 1.00 10.11 539 ASP A O 1
ATOM 1425 N N . LEU A 1 208 ? -32.329 -80.506 -11.321 1.00 9.22 540 LEU A N 1
ATOM 1426 C CA . LEU A 1 208 ? -31.950 -79.566 -10.256 1.00 9.37 540 LEU A CA 1
ATOM 1427 C C . LEU A 1 208 ? -32.666 -79.870 -8.949 1.00 9.26 540 LEU A C 1
ATOM 1428 O O . LEU A 1 208 ? -32.038 -79.758 -7.864 1.00 10.70 540 LEU A O 1
ATOM 1433 N N . VAL A 1 209 ? -33.924 -80.294 -9.039 1.00 9.45 541 VAL A N 1
ATOM 1434 C CA . VAL A 1 209 ? -34.635 -80.714 -7.826 1.00 9.79 541 VAL A CA 1
ATOM 1435 C C . VAL A 1 209 ? -34.035 -82.017 -7.292 1.00 8.69 541 VAL A C 1
ATOM 1436 O O . VAL A 1 209 ? -33.814 -82.150 -6.088 1.00 9.47 541 VAL A O 1
ATOM 1440 N N . MET A 1 210 ? -33.756 -82.979 -8.173 1.00 9.61 542 MET A N 1
ATOM 1441 C CA . MET A 1 210 ? -33.261 -84.282 -7.702 1.00 10.01 542 MET A CA 1
ATOM 1442 C C . MET A 1 210 ? -31.925 -84.107 -7.033 1.00 8.69 542 MET A C 1
ATOM 1443 O O . MET A 1 210 ? -31.629 -84.824 -6.059 1.00 10.20 542 MET A O 1
ATOM 1448 N N . SER A 1 211 ? -31.075 -83.175 -7.493 1.00 9.25 543 SER A N 1
ATOM 1449 C CA A SER A 1 211 ? -29.809 -82.935 -6.777 0.50 9.85 543 SER A CA 1
ATOM 1450 C CA B SER A 1 211 ? -29.822 -82.937 -6.776 0.50 8.06 543 SER A CA 1
ATOM 1451 C C . SER A 1 211 ? -30.104 -82.363 -5.397 1.00 8.56 543 SER A C 1
ATOM 1452 O O . SER A 1 211 ? -29.413 -82.718 -4.426 1.00 9.99 543 SER A O 1
ATOM 1457 N N . LEU A 1 212 ? -31.094 -81.478 -5.238 1.00 8.44 544 LEU A N 1
ATOM 1458 C CA . LEU A 1 212 ? -31.501 -81.026 -3.909 1.00 8.67 544 LEU A CA 1
ATOM 1459 C C . LEU A 1 212 ? -32.134 -82.123 -3.061 1.00 8.50 544 LEU A C 1
ATOM 1460 O O . LEU A 1 212 ? -31.995 -82.055 -1.813 1.00 9.13 544 LEU A O 1
ATOM 1465 N N . VAL A 1 213 ? -32.787 -83.131 -3.669 1.00 8.86 545 VAL A N 1
ATOM 1466 C CA . VAL A 1 213 ? -33.318 -84.261 -2.904 1.00 8.87 545 VAL A CA 1
ATOM 1467 C C . VAL A 1 213 ? -32.162 -85.073 -2.326 1.00 8.78 545 VAL A C 1
ATOM 1468 O O . VAL A 1 213 ? -32.235 -85.551 -1.171 1.00 9.42 545 VAL A O 1
ATOM 1472 N N . ILE A 1 214 ? -31.052 -85.236 -3.051 1.00 8.65 546 ILE A N 1
ATOM 1473 C CA . ILE A 1 214 ? -29.845 -85.897 -2.502 1.00 8.75 546 ILE A CA 1
ATOM 1474 C C . ILE A 1 214 ? -29.380 -85.141 -1.278 1.00 8.03 546 ILE A C 1
ATOM 1475 O O . ILE A 1 214 ? -29.046 -85.733 -0.237 1.00 8.78 546 ILE A O 1
ATOM 1480 N N . PHE A 1 215 ? -29.331 -83.792 -1.384 1.00 8.05 547 PHE A N 1
ATOM 1481 C CA . PHE A 1 215 ? -28.949 -82.951 -0.227 1.00 8.59 547 PHE A CA 1
ATOM 1482 C C . PHE A 1 215 ? -29.905 -83.184 0.93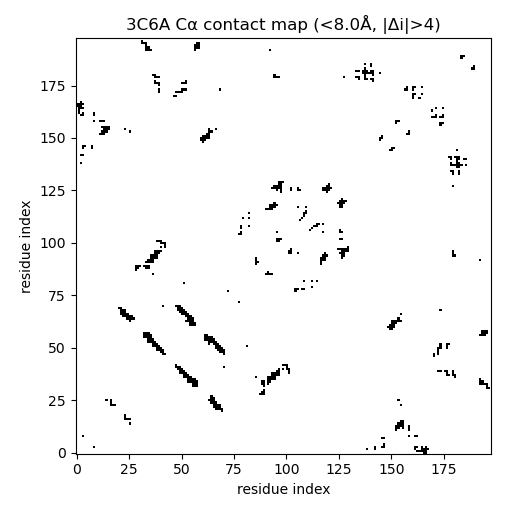2 1.00 8.42 547 PHE A C 1
ATOM 1483 O O . PHE A 1 215 ? -29.473 -83.412 2.061 1.00 8.83 547 PHE A O 1
ATOM 1491 N N . GLY A 1 216 ? -31.223 -83.143 0.669 1.00 8.93 548 GLY A N 1
ATOM 1492 C CA . GLY A 1 216 ? -32.199 -83.361 1.739 1.00 9.26 548 GLY A CA 1
ATOM 1493 C C . GLY A 1 216 ? -31.943 -84.698 2.423 1.00 8.55 548 GLY A C 1
ATOM 1494 O O . GLY A 1 216 ? -31.934 -84.803 3.651 1.00 9.31 548 GLY A O 1
ATOM 1495 N N . TRP A 1 217 ? -31.714 -85.746 1.632 1.00 8.62 549 TRP A N 1
ATOM 1496 C CA . TRP A 1 217 ? -31.433 -87.070 2.223 1.00 8.41 549 TRP A CA 1
ATOM 1497 C C . TRP A 1 217 ? -30.175 -87.041 3.083 1.00 8.44 549 TRP A C 1
ATOM 1498 O O . TRP A 1 217 ? -30.172 -87.593 4.172 1.00 9.29 549 TRP A O 1
ATOM 1509 N N . LEU A 1 218 ? -29.123 -86.384 2.625 1.00 8.40 550 LEU A N 1
ATOM 1510 C CA . LEU A 1 218 ? -27.899 -86.290 3.420 1.00 8.74 550 LEU A CA 1
ATOM 1511 C C . LEU A 1 218 ? -28.177 -85.665 4.777 1.00 8.36 550 LEU A C 1
ATOM 1512 O O . LEU A 1 218 ? -27.631 -86.102 5.793 1.00 9.84 550 LEU A O 1
ATOM 1517 N N . THR A 1 219 ? -29.013 -84.618 4.812 1.00 8.98 551 THR A N 1
ATOM 1518 C CA . THR A 1 219 ? -29.253 -83.917 6.044 1.00 10.23 551 THR A CA 1
ATOM 1519 C C . THR A 1 219 ? -29.918 -84.812 7.106 1.00 10.23 551 THR A C 1
ATOM 1520 O O . THR A 1 219 ? -29.896 -84.425 8.277 1.00 13.08 551 THR A O 1
ATOM 1524 N N . THR A 1 220 ? -30.512 -85.927 6.711 1.00 10.21 552 THR A N 1
ATOM 1525 C CA . THR A 1 220 ? -31.149 -86.830 7.660 1.00 10.56 552 THR A CA 1
ATOM 1526 C C . THR A 1 220 ? -30.212 -87.858 8.251 1.00 10.98 552 THR A C 1
ATOM 1527 O O . THR A 1 220 ? -30.651 -88.685 9.070 1.00 13.30 552 THR A O 1
ATOM 1531 N N . GLN A 1 221 ? -28.938 -87.838 7.888 1.00 10.52 553 GLN A N 1
ATOM 1532 C CA . GLN A 1 221 ? -28.010 -88.892 8.249 1.00 11.40 553 GLN A CA 1
ATOM 1533 C C . GLN A 1 221 ? -27.102 -88.477 9.376 1.00 11.96 553 GLN A C 1
ATOM 1534 O O . GLN A 1 221 ? -26.764 -87.307 9.532 1.00 12.06 553 GLN A O 1
ATOM 1540 N N . GLU A 1 222 ? -26.672 -89.484 10.161 1.00 13.39 554 GLU A N 1
ATOM 1541 C CA . GLU A 1 222 ? -25.764 -89.197 11.246 1.00 15.08 554 GLU A CA 1
ATOM 1542 C C . GLU A 1 222 ? -24.50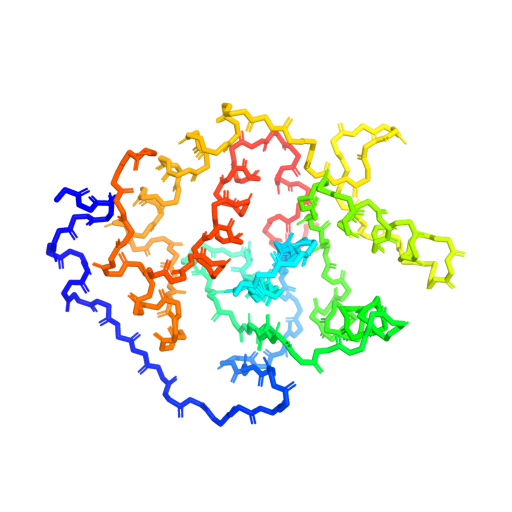7 -88.499 10.754 1.00 14.60 554 GLU A C 1
ATOM 1543 O O . GLU A 1 222 ? -23.960 -87.604 11.416 1.00 17.79 554 GLU A O 1
ATOM 1549 N N . LYS A 1 223 ? -24.006 -88.904 9.580 1.00 13.08 555 LYS A N 1
ATOM 1550 C CA A LYS A 1 223 ? -22.722 -88.377 9.111 0.50 12.24 555 LYS A CA 1
ATOM 1551 C CA B LYS A 1 223 ? -22.725 -88.368 9.127 0.50 12.77 555 LYS A CA 1
ATOM 1552 C C . LYS A 1 223 ? -22.815 -86.900 8.729 1.00 12.00 555 LYS A C 1
ATOM 1553 O O . LYS A 1 223 ? -21.756 -86.268 8.519 1.00 13.17 555 LYS A O 1
ATOM 1564 N N . PHE A 1 224 ? -23.994 -86.315 8.595 1.00 11.87 556 PHE A N 1
ATOM 1565 C CA . PHE A 1 224 ? -24.074 -84.889 8.182 1.00 11.58 556 PHE A CA 1
ATOM 1566 C C . PHE A 1 224 ? -23.353 -83.977 9.153 1.00 12.04 556 PHE A C 1
ATOM 1567 O O . PHE A 1 224 ? -22.762 -82.959 8.781 1.00 12.57 556 PHE A O 1
ATOM 1575 N N . ALA A 1 225 ? -23.328 -84.339 10.447 1.00 12.68 557 ALA A N 1
ATOM 1576 C CA . ALA A 1 225 ? -22.603 -83.567 11.450 1.00 13.76 557 ALA A CA 1
ATOM 1577 C C . ALA A 1 225 ? -21.114 -83.472 11.187 1.00 13.89 557 ALA A C 1
ATOM 1578 O O . ALA A 1 225 ? -20.493 -82.499 11.664 1.00 16.21 557 ALA A O 1
ATOM 1580 N N . GLU A 1 226 ? -20.538 -84.366 10.397 1.00 13.73 558 GLU A N 1
ATOM 1581 C CA . GLU A 1 226 ? -19.107 -84.242 10.023 1.00 14.32 558 GLU A CA 1
ATOM 1582 C C . GLU A 1 226 ? -18.857 -83.093 9.069 1.00 14.24 558 GLU A C 1
ATOM 1583 O O . GLU A 1 226 ? -17.700 -82.677 8.927 1.00 16.60 558 GLU A O 1
ATOM 1589 N N . TYR A 1 227 ? -19.901 -82.648 8.366 1.00 12.68 559 TYR A N 1
ATOM 1590 C CA . TYR A 1 227 ? -19.724 -81.673 7.272 1.00 12.86 559 TYR A CA 1
ATOM 1591 C C . TYR A 1 227 ? -20.334 -80.323 7.581 1.00 12.54 559 TYR A C 1
ATOM 1592 O O . TYR A 1 227 ? -19.863 -79.309 7.049 1.00 13.70 559 TYR A O 1
ATOM 1601 N N . ALA A 1 228 ? -21.392 -80.268 8.375 1.00 13.51 560 ALA A N 1
ATOM 1602 C CA . ALA A 1 228 ? -22.123 -79.055 8.713 1.00 12.92 560 ALA A CA 1
ATOM 1603 C C . ALA A 1 228 ? -21.467 -78.369 9.910 1.00 14.25 560 ALA A C 1
ATOM 1604 O O . ALA A 1 228 ? -20.865 -79.001 10.757 1.00 17.04 560 ALA A O 1
ATOM 1606 N N . GLY A 1 229 ? -21.565 -77.053 9.932 1.00 14.43 561 GLY A N 1
ATOM 1607 C CA . GLY A 1 229 ? -21.092 -76.281 11.078 1.00 16.25 561 GLY A CA 1
ATOM 1608 C C . GLY A 1 229 ? -19.695 -75.774 10.924 1.00 18.03 561 GLY A C 1
ATOM 1609 O O . GLY A 1 229 ? -18.861 -76.309 10.164 1.00 28.94 561 GLY A O 1
ATOM 1610 N N . LYS A 1 230 ? -19.344 -74.733 11.647 1.00 19.92 562 LYS A N 1
ATOM 1611 C CA . LYS A 1 230 ? -17.962 -74.225 11.656 1.00 22.63 562 LYS A CA 1
ATOM 1612 C C . LYS A 1 230 ? -17.002 -75.187 12.315 1.00 23.23 562 LYS A C 1
ATOM 1613 O O . LYS A 1 230 ? -17.366 -75.898 13.274 1.00 24.17 562 LYS A O 1
ATOM 1619 N N . ASP A 1 231 ? -15.742 -75.214 11.894 1.00 26.53 563 ASP A N 1
ATOM 1620 C CA . ASP A 1 231 ? -14.794 -76.044 12.644 1.00 29.77 563 ASP A CA 1
ATOM 1621 C C . ASP A 1 231 ? -14.638 -75.520 14.072 1.00 30.41 563 ASP A C 1
ATOM 1622 O O . ASP A 1 231 ? -14.618 -74.289 14.240 1.00 33.27 563 ASP A O 1
ATOM 1627 N N . GLU A 1 232 ? -14.547 -76.431 15.025 1.00 32.64 564 GLU A N 1
ATOM 1628 C CA . GLU A 1 232 ? -14.376 -76.331 16.451 1.00 32.93 564 GLU A CA 1
ATOM 1629 C C . GLU A 1 232 ? -12.974 -76.854 16.800 1.00 42.55 564 GLU A C 1
ATOM 1630 O O . GLU A 1 232 ? -12.450 -76.431 17.833 1.00 53.02 564 GLU A O 1
#

Secondary structure (DSSP, 8-state):
-BSS-HHHHHH--------BTTEEESS---TT--EEEEEE---SSSS--EEEEEEE-SSSSEEEEEEEEES---TTTHHHHHHHHHHHTTS--EEEB-SHHHHHHHHHHHHTS----B--SBTTBSSB---HHHHHHHHHHHHHHHHTT-EE---HHHHHHHHH-BS-----HHHHHHHHHHHHHTSGGGGGTSS---

Foldseek 3Di:
DFLADPVLLVPADADDADQPQQKGFADFADPQWFKAKEWDPDDDDDDAWIKIFIWTQADFQIERGMMGIDPPDDLVCVLVVVCVVCVRNVVHAYAYEPDPSSVVSLCCCCPVVVRPRFDAPDPNGSHHDDDPVLLLQLSVQLNCSSNVRSYHDHDPCLSVLSVPHHNDDVYNNNVSRSSSVSSLVPDPCVVVGHHGDD

CATH classification: 3.30.420.240

Sequence (198 aa):
GTLIRATTLSRLSFIDVVNDNGFYQFEKPKEGRKYVATLDCSEGRGQDDYHALQIIDITEFPYKQVAVYHSNTTSHFILPDIIVFKYLMMYNECPVYIELNSSTGVSIAKSLAMDLEYDNNIICDSFIDLGMKQSKRSKAMGCSSSALKDLIEKDKLIINHKKGTIQELRTFSEKKGFHDDLVMSSLVIFGWLTTQEKKFAEYAGKDE

B-factor: mean 21.94, std 14.47, range [7.21, 104.58]

Nearest PDB structures (foldseek):
  3c6a-assembly1_A  TM=1.005E+00  e=2.279E-42  Escherichia phage RB49
  3c6h-assembly2_B  TM=9.997E-01  e=4.465E-36  Escherichia phage RB49
  3c6h-assembly1_A  TM=9.952E-01  e=4.582E-32  Escherichia phage RB49
  3cpe-assembly1_A  TM=9.761E-01  e=9.214E-29  Tequatrovirus T4
  3ezk-assembly1_A  TM=9.642E-01  e=1.901E-28  Tequatrovirus T4

Radius of gyration: 15.46 Å; Cα contacts (8 Å, |Δi|>4): 406; chains: 1; bounding box: 43×36×40 Å

Organism: Escherichia phage RB49 (NCBI:txid50948)

InterPro domains:
  IPR027417 P-loop containing nucleoside triphosphate hydrolase [G3DSA:3.40.50.300] (59-311)
  IPR027417 P-loop containing nucleoside triphosphate hydrolase [SSF52540] (133-297)
  IPR035421 Terminase, large subunit gp17-like, C-terminal [PF17289] (396-567)
  IPR044267 Terminase, large subunit, gp17-like [MF_04146] (102-559)

Solvent-accessible surface area: 10486 Å² total; per-residue (Å²): 90,43,13,0,119,76,79,8,14,84,161,29,82,78,113,107,39,134,79,91,128,5,10,37,44,35,47,136,42,103,170,44,47,52,3,0,0,0,0,15,4,24,85,74,248,60,144,73,59,18,0,0,0,0,0,1,1,6,86,112,60,15,48,0,0,0,0,9,30,8,78,117,20,59,157,165,80,2,11,71,21,0,54,102,13,0,76,69,1,65,94,0,10,0,0,0,25,21,8,81,36,0,78,63,9,0,127,24,0,34,135,107,49,142,12,137,52,28,1,39,54,45,206,160,25,52,0,9,126,94,42,186,162,3,85,62,100,0,15,51,18,0,62,59,17,4,25,122,101,76,5,64,9,24,4,85,17,0,1,98,18,0,97,61,23,53,115,164,110,211,79,52,6,1,0,25,0,0,3,1,0,0,32,0,34,72,34,170,70,18,78,130,55,31,26,113,118,224